Protein AF-A0A847YTG7-F1 (afdb_monomer)

Structure (mmCIF, N/CA/C/O backbone):
data_AF-A0A847YTG7-F1
#
_entry.id   AF-A0A847YTG7-F1
#
loop_
_atom_site.group_PDB
_atom_site.id
_atom_site.type_symbol
_atom_site.label_atom_id
_atom_site.label_alt_id
_atom_site.label_comp_id
_atom_site.label_asym_id
_atom_site.label_entity_id
_atom_site.label_seq_id
_atom_site.pdbx_PDB_ins_code
_atom_site.Cartn_x
_atom_site.Cartn_y
_atom_site.Cartn_z
_atom_site.occupancy
_atom_site.B_iso_or_equiv
_atom_site.auth_seq_id
_atom_site.auth_comp_id
_atom_site.auth_asym_id
_atom_site.auth_atom_id
_atom_site.pdbx_PDB_model_num
ATOM 1 N N . MET A 1 1 ? 1.447 -7.656 -48.062 1.00 48.50 1 MET A N 1
ATOM 2 C CA . MET A 1 1 ? 1.451 -7.679 -46.580 1.00 48.50 1 MET A CA 1
ATOM 3 C C . MET A 1 1 ? 1.378 -9.127 -46.135 1.00 48.50 1 MET A C 1
ATOM 5 O O . MET A 1 1 ? 0.548 -9.851 -46.671 1.00 48.50 1 MET A O 1
ATOM 9 N N . SER A 1 2 ? 2.277 -9.574 -45.255 1.00 41.91 2 SER A N 1
ATOM 10 C CA . SER A 1 2 ? 2.354 -10.992 -44.867 1.00 41.91 2 SER A CA 1
ATOM 11 C C . SER A 1 2 ? 1.286 -11.354 -43.828 1.00 41.91 2 SER A C 1
ATOM 13 O O . SER A 1 2 ? 0.880 -10.508 -43.029 1.00 41.91 2 SER A O 1
ATOM 15 N N . GLN A 1 3 ? 0.851 -12.619 -43.802 1.00 31.84 3 GLN A N 1
ATOM 16 C CA . GLN A 1 3 ? -0.089 -13.170 -42.808 1.00 31.84 3 GLN A CA 1
ATOM 17 C C . GLN A 1 3 ? 0.337 -12.837 -41.359 1.00 31.84 3 GLN A C 1
ATOM 19 O O . GLN A 1 3 ? -0.493 -12.593 -40.485 1.00 31.84 3 GLN A O 1
ATOM 24 N N . THR A 1 4 ? 1.650 -12.740 -41.126 1.00 31.75 4 THR A N 1
ATOM 25 C CA . THR A 1 4 ? 2.276 -12.367 -39.853 1.00 31.75 4 THR A CA 1
ATOM 26 C C . THR A 1 4 ? 1.966 -10.925 -39.436 1.00 31.75 4 THR A C 1
ATOM 28 O O . THR A 1 4 ? 1.746 -10.666 -38.258 1.00 31.75 4 THR A O 1
ATOM 31 N N . GLN A 1 5 ? 1.879 -9.983 -40.382 1.00 29.50 5 GLN A N 1
ATOM 32 C CA . GLN A 1 5 ? 1.510 -8.591 -40.094 1.00 29.50 5 GLN A CA 1
ATOM 33 C C . GLN A 1 5 ? 0.024 -8.463 -39.722 1.00 29.50 5 GLN A C 1
ATOM 35 O O . GLN A 1 5 ? -0.316 -7.678 -38.840 1.00 29.50 5 GLN A O 1
ATOM 40 N N . HIS A 1 6 ? -0.849 -9.283 -40.317 1.00 29.73 6 HIS A N 1
ATOM 41 C CA . HIS A 1 6 ? -2.275 -9.318 -39.968 1.00 29.73 6 HIS A CA 1
ATOM 42 C C . HIS A 1 6 ? -2.513 -9.881 -38.555 1.00 29.73 6 HIS A C 1
ATOM 44 O O . HIS A 1 6 ? -3.307 -9.326 -37.792 1.00 29.73 6 HIS A O 1
ATOM 50 N N . ASN A 1 7 ? -1.771 -10.924 -38.168 1.00 32.12 7 ASN A N 1
ATOM 51 C CA . ASN A 1 7 ? -1.893 -11.545 -36.845 1.00 32.12 7 ASN A CA 1
ATOM 52 C C . ASN A 1 7 ? -1.378 -10.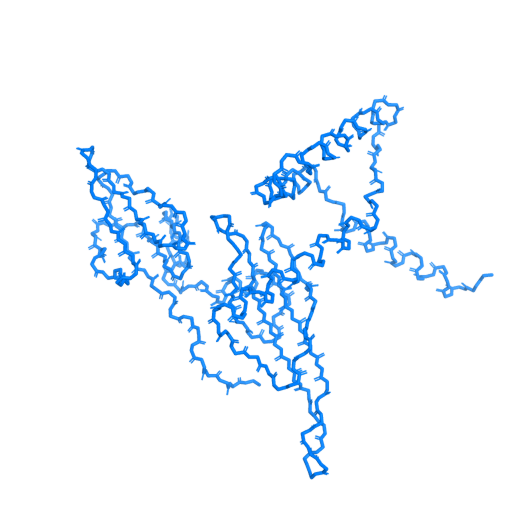635 -35.714 1.00 32.12 7 ASN A C 1
ATOM 54 O O . ASN A 1 7 ? -1.971 -10.597 -34.636 1.00 32.12 7 ASN A O 1
ATOM 58 N N . THR A 1 8 ? -0.333 -9.841 -35.968 1.00 31.17 8 THR A N 1
ATOM 59 C CA . THR A 1 8 ? 0.195 -8.867 -34.997 1.00 31.17 8 THR A CA 1
ATOM 60 C C . THR A 1 8 ? -0.775 -7.710 -34.765 1.00 31.17 8 THR A C 1
ATOM 62 O O . THR A 1 8 ? -1.008 -7.326 -33.621 1.00 31.17 8 THR A O 1
ATOM 65 N N . VAL A 1 9 ? -1.412 -7.192 -35.820 1.00 31.28 9 VAL A N 1
ATOM 66 C CA . VAL A 1 9 ? -2.405 -6.110 -35.702 1.00 31.28 9 VAL A CA 1
ATOM 67 C C . VAL A 1 9 ? -3.667 -6.591 -34.975 1.00 31.28 9 VAL A C 1
ATOM 69 O O . VAL A 1 9 ? -4.175 -5.885 -34.105 1.00 31.28 9 VAL A O 1
ATOM 72 N N . ALA A 1 10 ? -4.127 -7.819 -35.236 1.00 29.95 10 ALA A N 1
ATOM 73 C CA . ALA A 1 10 ? -5.261 -8.413 -34.522 1.00 29.95 10 ALA A CA 1
ATOM 74 C C . ALA A 1 10 ? -4.958 -8.677 -33.031 1.00 29.95 10 ALA A C 1
ATOM 76 O O . ALA A 1 10 ? -5.807 -8.421 -32.172 1.00 29.95 10 ALA A O 1
ATOM 77 N N . ALA A 1 11 ? -3.740 -9.122 -32.699 1.00 33.69 11 ALA A N 1
ATOM 78 C CA . ALA A 1 11 ? -3.306 -9.342 -31.317 1.00 33.69 11 ALA A CA 1
ATOM 79 C C . ALA A 1 11 ? -3.136 -8.027 -30.534 1.00 33.69 11 ALA A C 1
ATOM 81 O O . ALA A 1 11 ? -3.518 -7.953 -29.365 1.00 33.69 11 ALA A O 1
ATOM 82 N N . VAL A 1 12 ? -2.631 -6.969 -31.178 1.00 31.70 12 VAL A N 1
ATOM 83 C CA . VAL A 1 12 ? -2.515 -5.622 -30.592 1.00 31.70 12 VAL A CA 1
ATOM 84 C C . VAL A 1 12 ? -3.897 -4.986 -30.406 1.00 31.70 12 VAL A C 1
ATOM 86 O O . VAL A 1 12 ? -4.189 -4.490 -29.321 1.00 31.70 12 VAL A O 1
ATOM 89 N N . ALA A 1 13 ? -4.798 -5.097 -31.387 1.00 30.44 13 ALA A N 1
ATOM 90 C CA . ALA A 1 13 ? -6.178 -4.614 -31.274 1.00 30.44 13 ALA A CA 1
ATOM 91 C C . ALA A 1 13 ? -6.985 -5.355 -30.186 1.00 30.44 13 ALA A C 1
ATOM 93 O O . ALA A 1 13 ? -7.790 -4.742 -29.483 1.00 30.44 13 ALA A O 1
ATOM 94 N N . SER A 1 14 ? -6.741 -6.657 -29.993 1.00 30.12 14 SER A N 1
ATOM 95 C CA . SER A 1 14 ? -7.301 -7.454 -28.888 1.00 30.12 14 SER A CA 1
ATOM 96 C C . SER A 1 14 ? -6.768 -7.011 -27.516 1.00 30.12 14 SER A C 1
ATOM 98 O O . SER A 1 14 ? -7.526 -6.938 -26.546 1.00 30.12 14 SER A O 1
ATOM 100 N N . ARG A 1 15 ? -5.482 -6.639 -27.437 1.00 32.97 15 ARG A N 1
ATOM 101 C CA . ARG A 1 15 ? -4.847 -6.106 -26.219 1.00 32.97 15 ARG A CA 1
ATOM 102 C C . ARG A 1 15 ? -5.365 -4.711 -25.863 1.00 32.97 15 ARG A C 1
ATOM 104 O O . ARG A 1 15 ? -5.633 -4.458 -24.696 1.00 32.97 15 ARG A O 1
ATOM 111 N N . ILE A 1 16 ? -5.584 -3.854 -26.861 1.00 32.16 16 ILE A N 1
ATOM 112 C CA . ILE A 1 16 ? -6.111 -2.488 -26.701 1.00 32.16 16 ILE A CA 1
ATOM 113 C C . ILE A 1 16 ? -7.583 -2.498 -26.259 1.00 32.16 16 ILE A C 1
ATOM 115 O O . ILE A 1 16 ? -7.959 -1.721 -25.386 1.00 32.16 16 ILE A O 1
ATOM 119 N N . ARG A 1 17 ? -8.410 -3.438 -26.748 1.00 34.41 17 ARG A N 1
ATOM 120 C CA . ARG A 1 17 ? -9.794 -3.610 -26.251 1.00 34.41 17 ARG A CA 1
ATOM 121 C C . ARG A 1 17 ? -9.864 -4.001 -24.772 1.00 34.41 17 ARG A C 1
ATOM 123 O O . ARG A 1 17 ? -10.865 -3.715 -24.125 1.00 34.41 17 ARG A O 1
ATOM 130 N N . ARG A 1 18 ? -8.806 -4.611 -24.225 1.00 37.56 18 ARG A N 1
ATOM 131 C CA . ARG A 1 18 ? -8.705 -4.976 -22.803 1.00 37.56 18 ARG A CA 1
ATOM 132 C C . ARG A 1 18 ? -8.358 -3.782 -21.893 1.00 37.56 18 ARG A C 1
ATOM 134 O O . ARG A 1 18 ? -8.485 -3.903 -20.683 1.00 37.56 18 ARG A O 1
ATOM 141 N N . PHE A 1 19 ? -7.991 -2.637 -22.479 1.00 41.16 19 PHE A N 1
ATOM 142 C CA . PHE A 1 19 ? -7.724 -1.354 -21.812 1.00 41.16 19 PHE A CA 1
ATOM 143 C C . PHE A 1 19 ? -8.761 -0.280 -22.169 1.00 41.16 19 PHE A C 1
ATOM 145 O O . PHE A 1 19 ? -8.468 0.916 -22.110 1.00 41.16 19 PHE A O 1
ATOM 152 N N . ALA A 1 20 ? -9.985 -0.673 -22.537 1.00 38.91 20 ALA A N 1
ATOM 153 C CA . ALA A 1 20 ? -11.096 0.266 -22.558 1.00 38.91 20 ALA A CA 1
ATOM 154 C C . ALA A 1 20 ? -11.356 0.718 -21.114 1.00 38.91 20 ALA A C 1
ATOM 156 O O . ALA A 1 20 ? -12.148 0.108 -20.402 1.00 38.91 20 ALA A O 1
ATOM 157 N N . LEU A 1 21 ? -10.644 1.762 -20.676 1.00 47.12 21 LEU A N 1
ATOM 158 C CA . LEU A 1 21 ? -10.880 2.404 -19.393 1.00 47.12 21 LEU A CA 1
ATOM 159 C C . LEU A 1 21 ? -12.364 2.754 -19.359 1.00 47.12 21 LEU A C 1
ATOM 161 O O . LEU A 1 21 ? -12.867 3.557 -20.165 1.00 47.12 21 LEU A O 1
ATOM 165 N N . THR A 1 22 ? -13.080 2.115 -18.443 1.00 54.72 22 THR A N 1
ATOM 166 C CA . THR A 1 22 ? -14.482 2.428 -18.220 1.00 54.72 22 THR A CA 1
ATOM 167 C C . THR A 1 22 ? -14.586 3.917 -17.876 1.00 54.72 22 THR A C 1
ATOM 169 O O . THR A 1 22 ? -13.606 4.565 -17.492 1.00 54.72 22 THR A O 1
ATOM 172 N N . ALA A 1 23 ? -15.768 4.517 -18.019 1.00 46.94 23 ALA A N 1
ATOM 173 C CA . ALA A 1 23 ? -15.959 5.906 -17.588 1.00 46.94 23 ALA A CA 1
ATOM 174 C C . ALA A 1 23 ? -15.548 6.110 -16.111 1.00 46.94 23 ALA A C 1
ATOM 176 O O . ALA A 1 23 ? -15.113 7.192 -15.722 1.00 46.94 23 ALA A O 1
ATOM 177 N N . ARG A 1 24 ? -15.625 5.045 -15.301 1.00 46.56 24 ARG A N 1
ATOM 178 C CA . ARG A 1 24 ? -15.145 5.007 -13.920 1.00 46.56 24 ARG A CA 1
ATOM 179 C C . ARG A 1 24 ? -13.619 5.084 -13.840 1.00 46.56 24 ARG A C 1
ATOM 181 O O . ARG A 1 24 ? -13.120 5.966 -13.150 1.00 46.56 24 ARG A O 1
ATOM 188 N N . ASP A 1 25 ? -12.901 4.255 -14.595 1.00 50.16 25 ASP A N 1
ATOM 189 C CA . ASP A 1 25 ? -11.430 4.239 -14.586 1.00 50.16 25 ASP A CA 1
ATOM 190 C C . ASP A 1 25 ? -10.846 5.565 -15.091 1.00 50.16 25 ASP A C 1
ATOM 192 O O . ASP A 1 25 ? -9.867 6.068 -14.544 1.00 50.16 25 ASP A O 1
ATOM 196 N N . ARG A 1 26 ? -11.494 6.190 -16.084 1.00 52.56 26 ARG A N 1
ATOM 197 C CA . ARG A 1 26 ? -11.123 7.530 -16.569 1.00 52.56 26 ARG A CA 1
ATOM 198 C C . ARG A 1 26 ? -11.289 8.603 -15.497 1.00 52.56 26 ARG A C 1
ATOM 200 O O . ARG A 1 26 ? -10.374 9.394 -15.298 1.00 52.56 26 ARG A O 1
ATOM 207 N N . ARG A 1 27 ? -12.404 8.596 -14.758 1.00 51.28 27 ARG A N 1
ATOM 208 C CA . ARG A 1 27 ? -12.648 9.532 -13.642 1.00 51.28 27 ARG A CA 1
ATOM 209 C C . ARG A 1 27 ? -11.710 9.309 -12.459 1.00 51.28 27 ARG A C 1
ATOM 211 O O . ARG A 1 27 ? -11.453 10.247 -11.709 1.00 51.28 27 ARG A O 1
ATOM 218 N N . GLU A 1 28 ? -11.242 8.084 -12.258 1.00 52.78 28 GLU A N 1
ATOM 219 C CA . GLU A 1 28 ? -10.310 7.744 -11.183 1.00 52.78 28 GLU A CA 1
ATOM 220 C C . GLU A 1 28 ? -8.890 8.191 -11.535 1.00 52.78 28 GLU A C 1
ATOM 222 O O . GLU A 1 28 ? -8.287 8.932 -10.767 1.00 52.78 28 GLU A O 1
ATOM 227 N N . VAL A 1 29 ? -8.427 7.896 -12.757 1.00 51.06 29 VAL A N 1
ATOM 228 C CA . VAL A 1 29 ? -7.184 8.454 -13.320 1.00 51.06 29 VAL A CA 1
ATOM 229 C C . VAL A 1 29 ? -7.217 9.983 -13.305 1.00 51.06 29 VAL A C 1
ATOM 231 O O . VAL A 1 29 ? -6.236 10.610 -12.913 1.00 51.06 29 VAL A O 1
ATOM 234 N N . ALA A 1 30 ? -8.350 10.587 -13.671 1.00 49.88 30 ALA A N 1
ATOM 235 C CA . ALA A 1 30 ? -8.542 12.030 -13.624 1.00 49.88 30 ALA A CA 1
ATOM 236 C C . ALA A 1 30 ? -8.428 12.580 -12.200 1.00 49.88 30 ALA A C 1
ATOM 238 O O . ALA A 1 30 ? -7.698 13.539 -11.981 1.00 49.88 30 ALA A O 1
ATOM 239 N N . ARG A 1 31 ? -9.085 11.957 -11.215 1.00 52.28 31 ARG A N 1
ATOM 240 C CA . ARG A 1 31 ? -8.980 12.364 -9.806 1.00 52.28 31 ARG A CA 1
ATOM 241 C C . ARG A 1 31 ? -7.555 12.257 -9.278 1.00 52.28 31 ARG A C 1
ATOM 243 O O . ARG A 1 31 ? -7.095 13.190 -8.627 1.00 52.28 31 ARG A O 1
ATOM 250 N N . THR A 1 32 ? -6.848 11.177 -9.607 1.00 50.62 32 THR A N 1
ATOM 251 C CA . THR A 1 32 ? -5.432 11.012 -9.263 1.00 50.62 32 THR A CA 1
ATOM 252 C C . THR A 1 32 ? -4.589 12.122 -9.903 1.00 50.62 32 THR A C 1
ATOM 254 O O . THR A 1 32 ? -3.823 12.782 -9.215 1.00 50.62 32 THR A O 1
ATOM 257 N N . LEU A 1 33 ? -4.779 12.426 -11.190 1.00 47.19 33 LEU A N 1
ATOM 258 C CA . LEU A 1 33 ? -4.025 13.483 -11.878 1.00 47.19 33 LEU A CA 1
ATOM 259 C C . LEU A 1 33 ? -4.339 14.899 -11.357 1.00 47.19 33 LEU A C 1
ATOM 261 O O . LEU A 1 33 ? -3.426 15.713 -11.223 1.00 47.19 33 LEU A O 1
ATOM 265 N N . VAL A 1 34 ? -5.601 15.190 -11.027 1.00 48.09 34 VAL A N 1
ATOM 266 C CA . VAL A 1 34 ? -6.056 16.483 -10.477 1.00 48.09 34 VAL A CA 1
ATOM 267 C C . VAL A 1 34 ? -5.503 16.722 -9.074 1.00 48.09 34 VAL A C 1
ATOM 269 O O . VAL A 1 34 ? -5.080 17.835 -8.771 1.00 48.09 34 VAL A O 1
ATOM 272 N N . ALA A 1 35 ? -5.447 15.680 -8.241 1.00 50.38 35 ALA A N 1
ATOM 273 C CA . ALA A 1 35 ? -4.836 15.762 -6.918 1.00 50.38 35 ALA A CA 1
ATOM 274 C C . ALA A 1 35 ? -3.319 16.036 -6.976 1.00 50.38 35 ALA A C 1
ATOM 276 O O . ALA A 1 35 ? -2.766 16.572 -6.019 1.00 50.38 35 ALA A O 1
ATOM 277 N N . HIS A 1 36 ? -2.647 15.701 -8.088 1.00 45.38 36 HIS A N 1
ATOM 278 C CA . HIS A 1 36 ? -1.182 15.691 -8.169 1.00 45.38 36 HIS A CA 1
ATOM 279 C C . HIS A 1 36 ? -0.535 16.775 -9.043 1.00 45.38 36 HIS A C 1
ATOM 281 O O . HIS A 1 36 ? 0.647 17.051 -8.849 1.00 45.38 36 HIS A O 1
ATOM 287 N N . HIS A 1 37 ? -1.251 17.399 -9.985 1.00 40.88 37 HIS A N 1
ATOM 288 C CA . HIS A 1 37 ? -0.632 18.327 -10.949 1.00 40.88 37 HIS A CA 1
ATOM 289 C C . HIS A 1 37 ? -1.116 19.780 -10.889 1.00 40.88 37 HIS A C 1
ATOM 291 O O . HIS A 1 37 ? -0.643 20.606 -11.670 1.00 40.88 37 HIS A O 1
ATOM 297 N N . GLY A 1 38 ? -2.038 20.119 -9.982 1.00 48.28 38 GLY A N 1
ATOM 298 C CA . GLY A 1 38 ? -2.711 21.419 -10.031 1.00 48.28 38 GLY A CA 1
ATOM 299 C C . GLY A 1 38 ? -3.545 21.583 -11.315 1.00 48.28 38 GLY A C 1
ATOM 300 O O . GLY A 1 38 ? -3.516 20.746 -12.217 1.00 48.28 38 GLY A O 1
ATOM 301 N N . GLY A 1 39 ? -4.344 22.652 -11.390 1.00 45.47 39 GLY A N 1
ATOM 302 C CA . GLY A 1 39 ? -5.468 22.815 -12.334 1.00 45.47 39 GLY A CA 1
ATOM 303 C C . GLY A 1 39 ? -5.197 22.629 -13.842 1.00 45.47 39 GLY A C 1
ATOM 304 O O . GLY A 1 39 ? -6.142 22.519 -14.622 1.00 45.47 39 GLY A O 1
ATOM 305 N N . THR A 1 40 ? -3.939 22.558 -14.276 1.00 48.66 40 THR A N 1
ATOM 306 C CA . THR A 1 40 ? -3.512 22.460 -15.682 1.00 48.66 40 THR A CA 1
ATOM 307 C C . THR A 1 40 ? -3.860 21.127 -16.353 1.00 48.66 40 THR A C 1
ATOM 309 O O . THR A 1 40 ? -4.121 21.106 -17.556 1.00 48.66 40 THR A O 1
ATOM 312 N N . LEU A 1 41 ? -3.905 20.012 -15.614 1.00 46.88 41 LEU A N 1
ATOM 313 C CA . LEU A 1 41 ? -4.355 18.715 -16.155 1.00 46.88 41 LEU A CA 1
ATOM 314 C C . LEU A 1 41 ? -5.874 18.522 -16.050 1.00 46.88 41 LEU A C 1
ATOM 316 O O . LEU A 1 41 ? -6.457 17.820 -16.877 1.00 46.88 41 LEU A O 1
ATOM 320 N N . THR A 1 42 ? -6.521 19.212 -15.108 1.00 50.75 42 THR A N 1
ATOM 321 C CA . THR A 1 42 ? -7.982 19.264 -14.958 1.00 50.75 42 THR A CA 1
ATOM 322 C C . THR A 1 42 ? -8.648 19.854 -16.198 1.00 50.75 42 THR A C 1
ATOM 324 O O . THR A 1 42 ? -9.643 19.309 -16.665 1.00 50.75 42 THR A O 1
ATOM 327 N N . GLY A 1 43 ? -8.058 20.912 -16.774 1.00 54.28 43 GLY A N 1
ATOM 328 C CA . GLY A 1 43 ? -8.532 21.514 -18.024 1.00 54.28 43 GLY A CA 1
ATOM 329 C C . GLY A 1 43 ? -8.508 20.528 -19.191 1.00 54.28 43 GLY A C 1
ATOM 330 O O . GLY A 1 43 ? -9.525 20.324 -19.841 1.00 54.28 43 GLY A O 1
ATOM 331 N N . ARG A 1 44 ? -7.392 19.813 -19.384 1.00 54.03 44 ARG A N 1
ATOM 332 C CA . ARG A 1 44 ? -7.254 18.823 -20.468 1.00 54.03 44 ARG A CA 1
ATOM 333 C C . ARG A 1 44 ? -8.165 17.607 -20.320 1.00 54.03 44 ARG A C 1
ATOM 335 O O . ARG A 1 44 ? -8.604 17.062 -21.324 1.00 54.03 44 ARG A O 1
ATOM 342 N N . LEU A 1 45 ? -8.437 17.164 -19.094 1.00 54.66 45 LEU A N 1
ATOM 343 C CA . LEU A 1 45 ? -9.382 16.073 -18.838 1.00 54.66 45 LEU A CA 1
ATOM 344 C C . LEU A 1 45 ? -10.831 16.516 -19.043 1.00 54.66 45 LEU A C 1
ATOM 346 O O . LEU A 1 45 ? -11.592 15.779 -19.657 1.00 54.66 45 LEU A O 1
ATOM 350 N N . ALA A 1 46 ? -11.189 17.728 -18.609 1.00 62.00 46 ALA A N 1
ATOM 351 C CA . ALA A 1 46 ? -12.500 18.311 -18.883 1.00 62.00 46 ALA A CA 1
ATOM 352 C C . ALA A 1 46 ? -12.714 18.554 -20.386 1.00 62.00 46 ALA A C 1
ATOM 354 O O . ALA A 1 46 ? -13.801 18.303 -20.897 1.00 62.00 46 ALA A O 1
ATOM 355 N N . GLU A 1 47 ? -11.677 18.983 -21.109 1.00 62.22 47 GLU A N 1
ATOM 356 C CA . GLU A 1 47 ? -11.681 19.088 -22.572 1.00 62.22 47 GLU A CA 1
ATOM 357 C C . GLU A 1 47 ? -11.855 17.718 -23.236 1.00 62.22 47 GLU A C 1
ATOM 359 O O . GLU A 1 47 ? -12.637 17.595 -24.177 1.00 62.22 47 GLU A O 1
ATOM 364 N N . LEU A 1 48 ? -11.172 16.683 -22.733 1.00 61.56 48 LEU A N 1
ATOM 365 C CA . LEU A 1 48 ? -11.296 15.322 -23.251 1.00 61.56 48 LEU A CA 1
ATOM 366 C C . LEU A 1 48 ? -12.700 14.753 -22.996 1.00 61.56 48 LEU A C 1
ATOM 368 O O . LEU A 1 48 ? -13.293 14.192 -23.910 1.00 61.56 48 LEU A O 1
ATOM 372 N N . ASP A 1 49 ? -13.251 14.925 -21.793 1.00 62.66 49 ASP A N 1
ATOM 373 C CA . ASP A 1 49 ? -14.610 14.488 -21.449 1.00 62.66 49 ASP A CA 1
ATOM 374 C C . ASP A 1 49 ? -15.663 15.257 -22.267 1.00 62.66 49 ASP A C 1
ATOM 376 O O . ASP A 1 49 ? -16.561 14.645 -22.844 1.00 62.66 49 ASP A O 1
ATOM 380 N N . ALA A 1 50 ? -15.510 16.578 -22.419 1.00 70.38 50 ALA A N 1
ATOM 381 C CA . ALA A 1 50 ? -16.394 17.394 -23.251 1.00 70.38 50 ALA A CA 1
ATOM 382 C C . ALA A 1 50 ? -16.329 17.000 -24.735 1.00 70.38 50 ALA A C 1
ATOM 384 O O . ALA A 1 50 ? -17.357 17.005 -25.418 1.00 70.38 50 ALA A O 1
ATOM 385 N N . GLU A 1 51 ? -15.148 16.637 -25.239 1.00 68.50 51 GLU A N 1
ATOM 386 C CA . GLU A 1 51 ? -14.978 16.135 -26.602 1.00 68.50 51 GLU A CA 1
ATOM 387 C C . GLU A 1 51 ? -15.611 14.749 -26.768 1.00 68.50 51 GLU A C 1
ATOM 389 O O . GLU A 1 51 ? -16.313 14.507 -27.747 1.00 68.50 51 GLU A O 1
ATOM 394 N N . VAL A 1 52 ? -15.460 13.853 -25.793 1.00 62.78 52 VAL A N 1
ATOM 395 C CA . VAL A 1 52 ? -16.114 12.535 -25.804 1.00 62.78 52 VAL A CA 1
ATOM 396 C C . VAL A 1 52 ? -17.633 12.664 -25.776 1.00 62.78 52 VAL A C 1
ATOM 398 O O . VAL A 1 52 ? -18.312 11.967 -26.531 1.00 62.78 52 VAL A O 1
ATOM 401 N N . ASP A 1 53 ? -18.175 13.565 -24.962 1.00 70.06 53 ASP A N 1
ATOM 402 C CA . ASP A 1 53 ? -19.614 13.833 -24.883 1.00 70.06 53 ASP A CA 1
ATOM 403 C C . ASP A 1 53 ? -20.149 14.512 -26.151 1.00 70.06 53 ASP A C 1
ATOM 405 O O . ASP A 1 53 ? -21.285 14.269 -26.571 1.00 70.06 53 ASP A O 1
ATOM 409 N N . ARG A 1 54 ? -19.346 15.370 -26.790 1.00 73.31 54 ARG A N 1
ATOM 410 C CA . ARG A 1 54 ? -19.669 15.974 -28.090 1.00 73.31 54 ARG A CA 1
ATOM 411 C C . ARG A 1 54 ? -19.717 14.905 -29.180 1.00 73.31 54 ARG A C 1
ATOM 413 O O . ARG A 1 54 ? -20.699 14.831 -29.915 1.00 73.31 54 ARG A O 1
ATOM 420 N N . GLN A 1 55 ? -18.703 14.050 -29.250 1.00 69.81 55 GLN A N 1
ATOM 421 C CA . GLN A 1 55 ? -18.611 13.000 -30.262 1.00 69.81 55 GLN A CA 1
ATOM 422 C C . GLN A 1 55 ? -19.647 11.891 -30.045 1.00 69.81 55 GL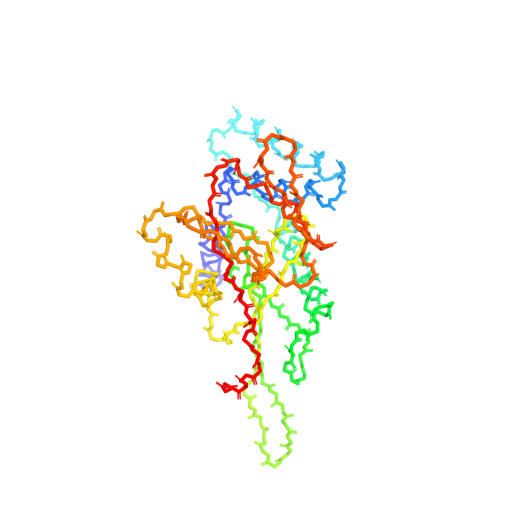N A C 1
ATOM 424 O O . GLN A 1 55 ? -20.212 11.406 -31.019 1.00 69.81 55 GLN A O 1
ATOM 429 N N . ASN A 1 56 ? -19.990 11.542 -28.799 1.00 66.19 56 ASN A N 1
ATOM 430 C CA . ASN A 1 56 ? -21.058 10.574 -28.513 1.00 66.19 56 ASN A CA 1
ATOM 431 C C . ASN A 1 56 ? -22.454 11.068 -28.907 1.00 66.19 56 ASN A C 1
ATOM 433 O O . ASN A 1 56 ? -23.298 10.255 -29.279 1.00 66.19 56 ASN A O 1
ATOM 437 N N . ARG A 1 57 ? -22.700 12.385 -28.870 1.00 76.00 57 ARG A N 1
ATOM 438 C CA . ARG A 1 57 ? -23.945 12.971 -29.396 1.00 76.00 57 ARG A CA 1
ATOM 439 C C . ARG A 1 57 ? -24.065 12.836 -30.913 1.00 76.00 57 ARG A C 1
ATOM 441 O O . ARG A 1 57 ? -25.174 12.710 -31.416 1.00 76.00 57 ARG A O 1
ATOM 448 N N . ILE A 1 58 ? -22.940 12.855 -31.626 1.00 77.50 58 ILE A N 1
ATOM 449 C CA . ILE A 1 58 ? -22.891 12.720 -33.089 1.00 77.50 58 ILE A CA 1
ATOM 450 C C . ILE A 1 58 ? -22.887 11.240 -33.495 1.00 77.50 58 ILE A C 1
ATOM 452 O O . ILE A 1 58 ? -23.546 10.843 -34.454 1.00 77.50 58 ILE A O 1
ATOM 456 N N . ARG A 1 59 ? -22.151 10.411 -32.753 1.00 69.56 59 ARG A N 1
ATOM 457 C CA . ARG A 1 59 ? -21.971 8.985 -33.003 1.00 69.56 59 ARG A CA 1
ATOM 458 C C . ARG A 1 59 ? -22.127 8.216 -31.687 1.00 69.56 59 ARG A C 1
ATOM 460 O O . ARG A 1 59 ? -21.142 8.050 -30.965 1.00 69.56 59 ARG A O 1
ATOM 467 N N . PRO A 1 60 ? -23.339 7.725 -31.375 1.00 70.81 60 PRO A N 1
ATOM 468 C CA . PRO A 1 60 ? -23.578 6.927 -30.179 1.00 70.81 60 PRO A CA 1
ATOM 469 C C . PRO A 1 60 ? -22.628 5.724 -30.125 1.00 70.81 60 PRO A C 1
ATOM 471 O O . PRO A 1 60 ? -22.556 4.940 -31.071 1.00 70.81 60 PRO A O 1
ATOM 474 N N . GLY A 1 61 ? -21.873 5.600 -29.031 1.00 59.06 61 GLY A N 1
ATOM 475 C CA . GLY A 1 61 ? -20.852 4.559 -28.869 1.00 59.06 61 GLY A CA 1
ATOM 476 C C . GLY A 1 61 ? -19.448 4.959 -29.339 1.00 59.06 61 GLY A C 1
ATOM 477 O O . GLY A 1 61 ? -18.599 4.087 -29.520 1.00 59.06 61 GLY A O 1
ATOM 478 N N . TYR A 1 62 ? -19.177 6.253 -29.530 1.00 55.03 62 TYR A N 1
ATOM 479 C CA . TYR A 1 62 ? -17.829 6.758 -29.768 1.00 55.03 62 TYR A CA 1
ATOM 480 C C . TYR A 1 62 ? -16.936 6.523 -28.542 1.00 55.03 62 TYR A C 1
ATOM 482 O O . TYR A 1 62 ? -17.061 7.161 -27.492 1.00 55.03 62 TYR A O 1
ATOM 490 N N . THR A 1 63 ? -15.987 5.605 -28.695 1.00 57.34 63 THR A N 1
ATOM 491 C CA . THR A 1 63 ? -14.830 5.489 -27.814 1.00 57.34 63 THR A CA 1
ATOM 492 C C . THR A 1 63 ? -13.696 6.307 -28.418 1.00 57.34 63 THR A C 1
ATOM 494 O O . THR A 1 63 ? -13.233 5.938 -29.501 1.00 57.34 63 THR A O 1
ATOM 497 N N . PRO A 1 64 ? -13.231 7.388 -27.765 1.00 57.88 64 PRO A N 1
ATOM 498 C CA . PRO A 1 64 ? -12.018 8.045 -28.219 1.00 57.88 64 PRO A CA 1
ATOM 499 C C . PRO A 1 64 ? -10.889 7.016 -28.190 1.00 57.88 64 PRO A C 1
ATOM 501 O O . PRO A 1 64 ? -10.751 6.255 -27.226 1.00 57.88 64 PRO A O 1
ATOM 504 N N . GLU A 1 65 ? -10.056 7.006 -29.221 1.00 55.84 65 GLU A N 1
ATOM 505 C CA . GLU A 1 65 ? -8.727 6.441 -29.062 1.00 55.84 65 GLU A CA 1
ATOM 506 C C . GLU A 1 65 ? -8.025 7.328 -28.035 1.00 55.84 65 GLU A C 1
ATOM 508 O O . GLU A 1 65 ? -7.687 8.477 -28.319 1.00 55.84 65 GLU A O 1
ATOM 513 N N . VAL A 1 66 ? -7.885 6.844 -26.795 1.00 57.12 66 VAL A N 1
ATOM 514 C CA . VAL A 1 66 ? -7.004 7.507 -25.833 1.00 57.12 66 VAL A CA 1
ATOM 515 C C . VAL A 1 66 ? -5.647 7.560 -26.528 1.00 57.12 66 VAL A C 1
ATOM 517 O O . VAL A 1 66 ? -5.145 6.494 -26.899 1.00 57.12 66 VAL A O 1
ATOM 520 N N . PRO A 1 67 ? -5.069 8.751 -26.774 1.00 57.72 67 PRO A N 1
ATOM 521 C CA . PRO A 1 67 ? -3.821 8.833 -27.508 1.00 57.72 67 PRO A CA 1
ATOM 522 C C . PRO A 1 67 ? -2.813 7.939 -26.797 1.00 57.72 67 PRO A C 1
ATOM 524 O O . PRO A 1 67 ? -2.632 8.088 -25.591 1.00 57.72 67 PRO A O 1
ATOM 527 N N . VAL A 1 68 ? -2.177 7.010 -27.510 1.00 55.97 68 VAL A N 1
ATOM 528 C CA . VAL A 1 68 ? -1.195 6.064 -26.938 1.00 55.97 68 VAL A CA 1
ATOM 529 C C . VAL A 1 68 ? -0.175 6.806 -26.056 1.00 55.97 68 VAL A C 1
ATOM 531 O O . VAL A 1 68 ? 0.085 6.414 -24.924 1.00 55.97 68 VAL A O 1
ATOM 534 N N . ARG A 1 69 ? 0.214 8.012 -26.494 1.00 60.53 69 ARG A N 1
ATOM 535 C CA . ARG A 1 69 ? 1.077 8.961 -25.771 1.00 60.53 69 ARG A CA 1
ATOM 536 C C . ARG A 1 69 ? 0.599 9.353 -24.362 1.00 60.53 69 ARG A C 1
ATOM 538 O O . ARG A 1 69 ? 1.415 9.757 -23.544 1.00 60.53 69 ARG A O 1
ATOM 545 N N . PHE A 1 70 ? -0.701 9.321 -24.074 1.00 61.03 70 PHE A N 1
ATOM 546 C CA . PHE A 1 70 ? -1.249 9.606 -22.743 1.00 61.03 70 PHE A CA 1
ATOM 547 C C . PHE A 1 70 ? -1.084 8.409 -21.800 1.00 61.03 70 PHE A C 1
ATOM 549 O O . PHE A 1 70 ? -0.712 8.594 -20.644 1.00 61.03 70 PHE A O 1
ATOM 556 N N . ILE A 1 71 ? -1.315 7.189 -22.294 1.00 67.69 71 ILE A N 1
ATOM 557 C CA . ILE A 1 71 ? -1.112 5.954 -21.520 1.00 67.69 71 ILE A CA 1
ATOM 558 C C . ILE A 1 71 ? 0.374 5.781 -21.191 1.00 67.69 71 ILE A C 1
ATOM 560 O O . ILE A 1 71 ? 0.708 5.454 -20.049 1.00 67.69 71 ILE A O 1
ATOM 564 N N . ASP A 1 72 ? 1.248 6.079 -22.154 1.00 75.12 72 ASP A N 1
ATOM 565 C CA . ASP A 1 72 ? 2.700 6.032 -21.969 1.00 75.12 72 ASP A CA 1
ATOM 566 C C . ASP A 1 72 ? 3.142 7.008 -20.872 1.00 75.12 72 ASP A C 1
ATOM 568 O O . ASP A 1 72 ? 3.756 6.586 -19.898 1.00 75.12 72 ASP A O 1
ATOM 572 N N . ARG A 1 73 ? 2.698 8.272 -20.925 1.00 77.31 73 ARG A N 1
ATOM 573 C CA . ARG A 1 73 ? 3.024 9.278 -19.895 1.00 77.31 73 ARG A CA 1
ATOM 574 C C . ARG A 1 73 ? 2.535 8.914 -18.501 1.00 77.31 73 ARG A C 1
ATOM 576 O O . ARG A 1 73 ? 3.238 9.151 -17.521 1.00 77.31 73 ARG A O 1
ATOM 583 N N . VAL A 1 74 ? 1.319 8.375 -18.384 1.00 80.75 74 VAL A N 1
ATOM 584 C CA . VAL A 1 74 ? 0.806 7.917 -17.085 1.00 80.75 74 VAL A CA 1
ATOM 585 C C . VAL A 1 74 ? 1.679 6.777 -16.567 1.00 80.75 74 VAL A C 1
ATOM 587 O O . VAL A 1 74 ? 2.044 6.781 -15.398 1.00 80.75 74 VAL A O 1
ATOM 590 N N . THR A 1 75 ? 2.049 5.829 -17.427 1.00 86.81 75 THR A N 1
ATOM 591 C CA . THR A 1 75 ? 2.910 4.700 -17.054 1.00 86.81 75 THR A CA 1
ATOM 592 C C . THR A 1 75 ? 4.303 5.166 -16.630 1.00 86.81 75 THR A C 1
ATOM 594 O O . THR A 1 75 ? 4.771 4.750 -15.574 1.00 86.81 75 THR A O 1
ATOM 597 N N . GLU A 1 76 ? 4.926 6.068 -17.389 1.00 87.44 76 GLU A N 1
ATOM 598 C CA . GLU A 1 76 ? 6.207 6.708 -17.056 1.00 87.44 76 GLU A CA 1
ATOM 599 C C . GLU A 1 76 ? 6.137 7.413 -15.698 1.00 87.44 76 GLU A C 1
ATOM 601 O O . GLU A 1 76 ? 6.948 7.138 -14.820 1.00 87.44 76 GLU A O 1
ATOM 606 N N . THR A 1 77 ? 5.094 8.218 -15.470 1.00 89.25 77 THR A N 1
ATOM 607 C CA . THR A 1 77 ? 4.891 8.915 -14.189 1.00 89.25 77 THR A CA 1
ATOM 608 C C . THR A 1 77 ? 4.772 7.925 -13.026 1.00 89.25 77 THR A C 1
ATOM 610 O O . THR A 1 77 ? 5.349 8.142 -11.962 1.00 89.25 77 THR A O 1
ATOM 613 N N . LEU A 1 78 ? 4.034 6.822 -13.198 1.00 91.88 78 LEU A N 1
ATOM 614 C CA . LEU A 1 78 ? 3.914 5.795 -12.158 1.00 91.88 78 LEU A CA 1
ATOM 615 C C . LEU A 1 78 ? 5.259 5.117 -11.878 1.00 91.88 78 LEU A C 1
ATOM 617 O O . LEU A 1 78 ? 5.576 4.876 -10.713 1.00 91.88 78 LEU A O 1
ATOM 621 N N . ILE A 1 79 ? 6.052 4.833 -12.914 1.00 94.69 79 ILE A N 1
ATOM 622 C CA . ILE A 1 79 ? 7.395 4.254 -12.777 1.00 94.69 79 ILE A CA 1
ATOM 623 C C . ILE A 1 79 ? 8.304 5.207 -11.998 1.00 94.69 79 ILE A C 1
ATOM 625 O O . ILE A 1 79 ? 8.847 4.805 -10.970 1.00 94.69 79 ILE A O 1
ATOM 629 N N . GLU A 1 80 ? 8.411 6.466 -12.424 1.00 93.75 80 GLU A N 1
ATOM 630 C CA . GLU A 1 80 ? 9.245 7.485 -11.771 1.00 93.75 80 GLU A CA 1
ATOM 631 C C . GLU A 1 80 ? 8.882 7.654 -10.294 1.00 93.75 80 GLU A C 1
ATOM 633 O O . GLU A 1 80 ? 9.750 7.639 -9.420 1.00 93.75 80 GLU A O 1
ATOM 638 N N . ARG A 1 81 ? 7.584 7.751 -9.988 1.00 90.75 81 ARG A N 1
ATOM 639 C CA . ARG A 1 81 ? 7.111 7.898 -8.607 1.00 90.75 81 ARG A CA 1
ATOM 640 C C . ARG A 1 81 ? 7.337 6.652 -7.766 1.00 90.75 81 ARG A C 1
ATOM 642 O O . ARG A 1 81 ? 7.612 6.769 -6.576 1.00 90.75 81 ARG A O 1
ATOM 649 N N . THR A 1 82 ? 7.225 5.471 -8.367 1.00 94.81 82 THR A N 1
ATOM 650 C CA . THR A 1 82 ? 7.535 4.220 -7.670 1.00 94.81 82 THR A CA 1
ATOM 651 C C . THR A 1 82 ? 9.016 4.155 -7.340 1.00 94.81 82 THR A C 1
ATOM 653 O O . THR A 1 82 ? 9.365 3.839 -6.208 1.00 94.81 82 THR A O 1
ATOM 656 N N . GLU A 1 83 ? 9.888 4.516 -8.280 1.00 94.38 83 GLU A N 1
ATOM 657 C CA . GLU A 1 83 ? 11.334 4.554 -8.051 1.00 94.38 83 GLU A CA 1
ATOM 658 C C . GLU A 1 83 ? 11.738 5.594 -7.001 1.00 94.38 83 GLU A C 1
ATOM 660 O O . GLU A 1 83 ? 12.596 5.330 -6.149 1.00 94.38 83 GLU A O 1
ATOM 665 N N . GLN A 1 84 ? 11.073 6.750 -6.998 1.00 92.44 84 GLN A N 1
ATOM 666 C CA . GLN A 1 84 ? 11.214 7.744 -5.939 1.00 92.44 84 GLN A CA 1
ATOM 667 C C . GLN A 1 84 ? 10.814 7.149 -4.578 1.00 92.44 84 GLN A C 1
ATOM 669 O O . GLN A 1 84 ? 11.618 7.175 -3.649 1.00 92.44 84 GLN A O 1
ATOM 674 N N . ALA A 1 85 ? 9.632 6.532 -4.476 1.00 90.38 85 ALA A N 1
ATOM 675 C CA . ALA A 1 85 ? 9.146 5.927 -3.235 1.00 90.38 85 ALA A CA 1
ATOM 676 C C . ALA A 1 85 ? 10.030 4.762 -2.746 1.00 90.38 85 ALA A C 1
ATOM 678 O O . ALA A 1 85 ? 10.244 4.623 -1.542 1.00 90.38 85 ALA A O 1
ATOM 679 N N . ILE A 1 86 ? 10.569 3.939 -3.654 1.00 92.00 86 ILE A N 1
ATOM 680 C CA . ILE A 1 86 ? 11.544 2.877 -3.343 1.00 92.00 86 ILE A CA 1
ATOM 681 C C . ILE A 1 86 ? 12.808 3.488 -2.726 1.00 92.00 86 ILE A C 1
ATOM 683 O O . ILE A 1 86 ? 13.277 3.000 -1.698 1.00 92.00 86 ILE A O 1
ATOM 687 N N . THR A 1 87 ? 13.327 4.568 -3.322 1.00 90.94 87 THR A N 1
ATOM 688 C CA . THR A 1 87 ? 14.535 5.267 -2.850 1.00 90.94 87 THR A CA 1
ATOM 689 C C . THR A 1 87 ? 14.319 5.918 -1.486 1.00 90.94 87 THR A C 1
ATOM 691 O O . THR A 1 87 ? 15.093 5.674 -0.566 1.00 90.94 87 THR A O 1
ATOM 694 N N . GLU A 1 88 ? 13.258 6.713 -1.334 1.00 86.69 88 GLU A N 1
ATOM 695 C CA . GLU A 1 88 ? 12.951 7.449 -0.097 1.00 86.69 88 GLU A CA 1
ATOM 696 C C . GLU A 1 88 ? 12.720 6.514 1.095 1.00 86.69 88 GLU A C 1
ATOM 698 O O . GLU A 1 88 ? 13.041 6.857 2.231 1.00 86.69 88 GLU A O 1
ATOM 703 N N . ARG A 1 89 ? 12.192 5.314 0.835 1.00 84.50 89 ARG A N 1
ATOM 704 C CA . ARG A 1 89 ? 11.949 4.283 1.853 1.00 84.50 89 ARG A CA 1
ATOM 705 C C . ARG A 1 89 ? 13.131 3.338 2.066 1.00 84.50 89 ARG A C 1
ATOM 707 O O . ARG A 1 89 ? 13.040 2.469 2.929 1.00 84.50 89 ARG A O 1
ATOM 714 N N . GLY A 1 90 ? 14.204 3.465 1.282 1.00 88.44 90 GLY A N 1
ATOM 715 C CA . GLY A 1 90 ? 15.365 2.577 1.354 1.00 88.44 90 GLY A CA 1
ATOM 716 C C . GLY A 1 90 ? 15.019 1.106 1.105 1.00 88.44 90 GLY A C 1
ATOM 717 O O . GLY A 1 90 ? 15.573 0.228 1.765 1.00 88.44 90 GLY A O 1
ATOM 718 N N . LEU A 1 91 ? 14.069 0.819 0.206 1.00 89.44 91 LEU A N 1
ATOM 719 C CA . LEU A 1 91 ? 13.695 -0.563 -0.097 1.00 89.44 91 LEU A CA 1
ATOM 720 C C . LEU A 1 91 ? 14.830 -1.264 -0.851 1.00 89.44 91 LEU A C 1
ATOM 722 O O . LEU A 1 91 ? 15.417 -0.697 -1.772 1.00 89.44 91 LEU A O 1
ATOM 726 N N . ASP A 1 92 ? 15.096 -2.521 -0.488 1.00 90.69 92 ASP A N 1
ATOM 727 C CA . ASP A 1 92 ? 16.152 -3.316 -1.116 1.00 90.69 92 ASP A CA 1
ATOM 728 C C . ASP A 1 92 ? 15.946 -3.419 -2.635 1.00 90.69 92 ASP A C 1
ATOM 730 O O . ASP A 1 92 ? 14.811 -3.622 -3.093 1.00 90.69 92 ASP A O 1
ATOM 734 N N . ARG A 1 93 ? 17.043 -3.349 -3.396 1.00 92.31 93 ARG A N 1
ATOM 735 C CA . ARG A 1 93 ? 17.100 -3.504 -4.856 1.00 92.31 93 ARG A CA 1
ATOM 736 C C . ARG A 1 93 ? 18.142 -4.571 -5.207 1.00 92.31 93 ARG A C 1
ATOM 738 O O . ARG A 1 93 ? 19.236 -4.552 -4.647 1.00 92.31 93 ARG A O 1
ATOM 745 N N . PRO A 1 94 ? 17.848 -5.485 -6.145 1.00 91.56 94 PRO A N 1
ATOM 746 C CA . PRO A 1 94 ? 18.820 -6.478 -6.577 1.00 91.56 94 PRO A CA 1
ATOM 747 C C . PRO A 1 94 ? 20.007 -5.801 -7.277 1.00 91.56 94 PRO A C 1
ATOM 749 O O . PRO A 1 94 ? 19.897 -4.712 -7.843 1.00 91.56 94 PRO A O 1
ATOM 752 N N . THR A 1 95 ? 21.167 -6.453 -7.253 1.00 88.00 95 THR A N 1
ATOM 753 C CA . THR A 1 95 ? 22.368 -5.939 -7.918 1.00 88.00 95 THR A CA 1
ATOM 754 C C . THR A 1 95 ? 22.132 -5.763 -9.418 1.00 88.00 95 THR A C 1
ATOM 756 O O . THR A 1 95 ? 21.597 -6.653 -10.079 1.00 88.00 95 THR A O 1
ATOM 759 N N . GLY A 1 96 ? 22.545 -4.616 -9.964 1.00 87.75 96 GLY A N 1
ATOM 760 C CA . GLY A 1 96 ? 22.345 -4.289 -11.378 1.00 87.75 96 GLY A CA 1
ATOM 761 C C . GLY A 1 96 ? 20.924 -3.843 -11.730 1.00 87.75 96 GLY A C 1
ATOM 762 O O . GLY A 1 96 ? 20.584 -3.859 -12.905 1.00 87.75 96 GLY A O 1
ATOM 763 N N . TRP A 1 97 ? 20.104 -3.473 -10.740 1.00 91.81 97 TRP A N 1
ATOM 764 C CA . TRP A 1 97 ? 18.773 -2.916 -10.973 1.00 91.81 97 TRP A CA 1
ATOM 765 C C . TRP A 1 97 ? 18.854 -1.589 -11.738 1.00 91.81 97 TRP A C 1
ATOM 767 O O . TRP A 1 97 ? 19.402 -0.612 -11.226 1.00 91.81 97 TRP A O 1
ATOM 777 N N . ASP A 1 98 ? 18.280 -1.555 -12.938 1.00 89.00 98 ASP A N 1
ATOM 778 C CA . ASP A 1 98 ? 18.175 -0.381 -13.815 1.00 89.00 98 ASP A CA 1
ATOM 779 C C . ASP A 1 98 ? 16.734 0.143 -13.944 1.00 89.00 98 ASP A C 1
ATOM 781 O O . ASP A 1 98 ? 16.475 1.114 -14.656 1.00 89.00 98 ASP A O 1
ATOM 785 N N . GLY A 1 99 ? 15.803 -0.484 -13.225 1.00 92.12 99 GLY A N 1
ATOM 786 C CA . GLY A 1 99 ? 14.393 -0.146 -13.219 1.00 92.12 99 GLY A CA 1
ATOM 787 C C . GLY A 1 99 ? 13.511 -1.328 -13.589 1.00 92.12 99 GLY A C 1
ATOM 788 O O . GLY A 1 99 ? 13.891 -2.498 -13.560 1.00 92.12 99 GLY A O 1
ATOM 789 N N . GLY A 1 100 ? 12.271 -1.017 -13.931 1.00 93.94 100 GLY A N 1
ATOM 790 C CA . GLY A 1 100 ? 11.269 -2.006 -14.260 1.00 93.94 100 GLY A CA 1
ATOM 791 C C . GLY A 1 100 ? 10.050 -1.402 -14.918 1.00 93.94 100 GLY A C 1
ATOM 792 O O . GLY A 1 100 ? 10.041 -0.248 -15.340 1.00 93.94 100 GLY A O 1
ATOM 793 N N . ARG A 1 101 ? 9.007 -2.218 -15.038 1.00 95.88 101 ARG A N 1
ATOM 794 C CA . ARG A 1 101 ? 7.768 -1.839 -15.717 1.00 95.88 101 ARG A CA 1
ATOM 795 C C . ARG A 1 101 ? 6.558 -2.131 -14.854 1.00 95.88 101 ARG A C 1
ATOM 797 O O . ARG A 1 101 ? 6.595 -3.011 -13.992 1.00 95.88 101 ARG A O 1
ATOM 804 N N . ILE A 1 102 ? 5.467 -1.438 -15.153 1.00 95.88 102 ILE A N 1
ATOM 805 C CA . ILE A 1 102 ? 4.154 -1.773 -14.613 1.00 95.88 102 ILE A CA 1
ATOM 806 C C . ILE A 1 102 ? 3.688 -3.091 -15.247 1.00 95.88 102 ILE A C 1
ATOM 808 O O . ILE A 1 102 ? 3.604 -3.205 -16.470 1.00 95.88 102 ILE A O 1
ATOM 812 N N . ARG A 1 103 ? 3.446 -4.106 -14.415 1.00 95.00 103 ARG A N 1
ATOM 813 C CA . ARG A 1 103 ? 3.001 -5.453 -14.811 1.00 95.00 103 ARG A CA 1
ATOM 814 C C . ARG A 1 103 ? 1.488 -5.616 -14.699 1.00 95.00 103 ARG A C 1
ATOM 816 O O . ARG A 1 103 ? 0.897 -6.282 -15.541 1.00 95.00 103 ARG A O 1
ATOM 823 N N . ASP A 1 104 ? 0.890 -4.993 -13.686 1.00 95.81 104 ASP A N 1
ATOM 824 C CA . ASP A 1 104 ? -0.549 -5.014 -13.416 1.00 95.81 104 ASP A CA 1
ATOM 825 C C . ASP A 1 104 ? -0.988 -3.723 -12.704 1.00 95.81 104 ASP A C 1
ATOM 827 O O . ASP A 1 104 ? -0.157 -3.034 -12.103 1.00 95.81 104 ASP A O 1
ATOM 831 N N . ARG A 1 105 ? -2.275 -3.368 -12.786 1.00 94.12 105 ARG A N 1
ATOM 832 C CA . ARG A 1 105 ? -2.842 -2.157 -12.171 1.00 94.12 105 ARG A CA 1
ATOM 833 C C . ARG A 1 105 ? -4.344 -2.290 -11.927 1.00 94.12 105 ARG A C 1
ATOM 835 O O . ARG A 1 105 ? -5.099 -2.537 -12.862 1.00 94.12 105 ARG A O 1
ATOM 842 N N . VAL A 1 106 ? -4.784 -1.994 -10.703 1.00 90.50 106 VAL A N 1
ATOM 843 C CA . VAL A 1 106 ? -6.199 -1.981 -10.294 1.00 90.50 106 VAL A CA 1
ATOM 844 C C . VAL A 1 106 ? -6.423 -0.917 -9.212 1.00 90.50 106 VAL A C 1
ATOM 846 O O . VAL A 1 106 ? -5.667 -0.858 -8.250 1.00 90.50 106 VAL A O 1
ATOM 849 N N . GLY A 1 107 ? -7.464 -0.084 -9.353 1.00 84.06 107 GLY A N 1
ATOM 850 C CA . GLY A 1 107 ? -7.959 0.796 -8.276 1.00 84.06 107 GLY A CA 1
ATOM 851 C C . GLY A 1 107 ? -6.910 1.722 -7.647 1.00 84.06 107 GLY A C 1
ATOM 852 O O . GLY A 1 107 ? -6.780 1.766 -6.429 1.00 84.06 107 GLY A O 1
ATOM 853 N N . GLY A 1 108 ? -6.088 2.387 -8.467 1.00 86.75 108 GLY A N 1
ATOM 854 C CA . GLY A 1 108 ? -5.022 3.274 -7.971 1.00 86.75 108 GLY A CA 1
ATOM 855 C C . GLY A 1 108 ? -3.805 2.561 -7.362 1.00 86.75 108 GLY A C 1
ATOM 856 O O . GLY A 1 108 ? -2.904 3.233 -6.865 1.00 86.75 108 GLY A O 1
ATOM 857 N N . VAL A 1 109 ? -3.751 1.230 -7.442 1.00 92.00 109 VAL A N 1
ATOM 858 C CA . VAL A 1 109 ? -2.620 0.381 -7.044 1.00 92.00 109 VAL A CA 1
ATOM 859 C C . VAL A 1 109 ? -2.044 -0.287 -8.292 1.00 92.00 109 VAL A C 1
ATOM 861 O O . VAL A 1 109 ? -2.770 -0.614 -9.233 1.00 92.00 109 VAL A O 1
ATOM 864 N N . TRP A 1 110 ? -0.733 -0.477 -8.337 1.00 96.88 110 TRP A N 1
ATOM 865 C CA . TRP A 1 110 ? -0.026 -1.097 -9.446 1.00 96.88 110 TRP A CA 1
ATOM 866 C C . TRP A 1 110 ? 1.126 -1.976 -8.970 1.00 96.88 110 TRP A C 1
ATOM 868 O O . TRP A 1 110 ? 1.692 -1.802 -7.891 1.00 96.88 110 TRP A O 1
ATOM 878 N N . LEU A 1 111 ? 1.466 -2.941 -9.813 1.00 97.25 111 LEU A N 1
ATOM 879 C CA . LEU A 1 111 ? 2.575 -3.852 -9.617 1.00 97.25 111 LEU A CA 1
ATOM 880 C C . LEU A 1 111 ? 3.729 -3.423 -10.521 1.00 97.25 111 LEU A C 1
ATOM 882 O O . LEU A 1 111 ? 3.580 -3.362 -11.740 1.00 97.25 111 LEU A O 1
ATOM 886 N N . TYR A 1 112 ? 4.875 -3.137 -9.925 1.00 97.56 112 TYR A N 1
ATOM 887 C CA . TYR A 1 112 ? 6.084 -2.661 -10.580 1.00 97.56 112 TYR A CA 1
ATOM 888 C C . TYR A 1 112 ? 7.186 -3.711 -10.455 1.00 97.56 112 TYR A C 1
ATOM 890 O O . TYR A 1 112 ? 7.440 -4.216 -9.366 1.00 97.56 112 TYR A O 1
ATOM 898 N N . GLY A 1 113 ? 7.854 -4.079 -11.546 1.00 96.62 113 GLY A N 1
ATOM 899 C CA . GLY A 1 113 ? 8.976 -5.007 -11.434 1.00 96.62 113 GLY A CA 1
ATOM 900 C C . GLY A 1 113 ? 9.646 -5.383 -12.743 1.00 96.62 113 GLY A C 1
ATOM 901 O O . GLY A 1 113 ? 9.069 -5.259 -13.828 1.00 96.62 113 GLY A O 1
ATOM 902 N N . ALA A 1 114 ? 10.837 -5.957 -12.624 1.00 94.31 114 ALA A N 1
ATOM 903 C CA . ALA A 1 114 ? 11.637 -6.494 -13.719 1.00 94.31 114 ALA A CA 1
ATOM 904 C C . ALA A 1 114 ? 12.310 -7.804 -13.311 1.00 94.31 114 ALA A C 1
ATOM 906 O O . ALA A 1 114 ? 12.525 -8.073 -12.130 1.00 94.31 114 ALA A O 1
ATOM 907 N N . GLU A 1 115 ? 12.588 -8.616 -14.321 1.00 92.50 115 GLU A N 1
ATOM 908 C CA . GLU A 1 115 ? 13.448 -9.790 -14.238 1.00 92.50 115 GLU A CA 1
ATOM 909 C C . GLU A 1 115 ? 14.465 -9.666 -15.365 1.00 92.50 115 GLU A C 1
ATOM 911 O O . GLU A 1 115 ? 14.099 -9.353 -16.502 1.00 92.50 115 GLU A O 1
ATOM 916 N N . TYR A 1 116 ? 15.733 -9.868 -15.038 1.00 90.69 116 TYR A N 1
ATOM 917 C CA . TYR A 1 116 ? 16.842 -9.742 -15.968 1.00 90.69 116 TYR A CA 1
ATOM 918 C C . TYR A 1 116 ? 17.918 -10.771 -15.646 1.00 90.69 116 TYR A C 1
ATOM 920 O O . TYR A 1 116 ? 18.001 -11.334 -14.551 1.00 90.69 116 TYR A O 1
ATOM 928 N N . ARG A 1 117 ? 18.742 -11.039 -16.652 1.00 90.69 117 ARG A N 1
ATOM 929 C CA . ARG A 1 117 ? 19.889 -11.925 -16.537 1.00 90.69 117 ARG A CA 1
ATOM 930 C C . ARG A 1 117 ? 21.084 -11.089 -16.093 1.00 90.69 117 ARG A C 1
ATOM 932 O O . ARG A 1 117 ? 21.481 -10.168 -16.799 1.00 90.69 117 ARG A O 1
ATOM 939 N N . TYR A 1 118 ? 21.623 -11.389 -14.920 1.00 89.88 118 TYR A N 1
ATOM 940 C CA . TYR A 1 118 ? 22.769 -10.687 -14.356 1.00 89.88 118 TYR A CA 1
ATOM 941 C C . TYR A 1 118 ? 24.010 -11.568 -14.449 1.00 89.88 118 TYR A C 1
ATOM 943 O O . TYR A 1 118 ? 23.981 -12.729 -14.041 1.00 89.88 118 TYR A O 1
ATOM 951 N N . HIS A 1 119 ? 25.100 -11.016 -14.974 1.00 89.94 119 HIS A N 1
ATOM 952 C CA . HIS A 1 119 ? 26.391 -11.688 -14.978 1.00 89.94 119 HIS A CA 1
ATOM 953 C C . HIS A 1 119 ? 27.086 -11.447 -13.637 1.00 89.94 119 HIS A C 1
ATOM 955 O O . HIS A 1 119 ? 27.495 -10.322 -13.352 1.00 89.94 119 HIS A O 1
ATOM 961 N N . TYR A 1 120 ? 27.205 -12.483 -12.802 1.00 85.62 120 TYR A N 1
ATOM 962 C CA . TYR A 1 120 ? 27.833 -12.330 -11.487 1.00 85.62 120 TYR A CA 1
ATOM 963 C C . TYR A 1 120 ? 29.362 -12.347 -11.586 1.00 85.62 120 TYR A C 1
ATOM 965 O O . TYR A 1 120 ? 30.036 -11.462 -11.066 1.00 85.62 120 TYR A O 1
ATOM 973 N N . SER A 1 121 ? 29.921 -13.360 -12.252 1.00 88.69 121 SER A N 1
ATOM 974 C CA . SER A 1 121 ? 31.346 -13.431 -12.594 1.00 88.69 121 SER A CA 1
ATOM 975 C C . SER A 1 121 ? 31.615 -14.541 -13.607 1.00 88.69 121 SER A C 1
ATOM 977 O O . SER A 1 121 ? 30.813 -15.461 -13.759 1.00 88.69 121 SER A O 1
ATOM 979 N N . ASN A 1 122 ? 32.810 -14.539 -14.201 1.00 90.31 122 ASN A N 1
ATOM 980 C CA . ASN A 1 122 ? 33.259 -15.592 -15.118 1.00 90.31 122 ASN A CA 1
ATOM 981 C C . ASN A 1 122 ? 33.191 -17.012 -14.519 1.00 90.31 122 ASN A C 1
ATOM 983 O O . ASN A 1 122 ? 33.064 -17.978 -15.264 1.00 90.31 122 ASN A O 1
ATOM 987 N N . LYS A 1 123 ? 33.278 -17.156 -13.186 1.00 91.56 123 LYS A N 1
ATOM 988 C CA . LYS A 1 123 ? 33.244 -18.463 -12.507 1.00 91.56 123 LYS A CA 1
ATOM 989 C C . LYS A 1 123 ? 31.824 -18.990 -12.291 1.00 91.56 123 LYS A C 1
ATOM 991 O O . LYS A 1 123 ? 31.604 -20.190 -12.405 1.00 91.56 123 LYS A O 1
ATOM 996 N N . PHE A 1 124 ? 30.888 -18.116 -11.929 1.00 87.12 124 PHE A N 1
ATOM 997 C CA . PHE A 1 124 ? 29.510 -18.502 -11.596 1.00 87.12 124 PHE A CA 1
ATOM 998 C C . PHE A 1 124 ? 28.539 -18.311 -12.768 1.00 87.12 124 PHE A C 1
ATOM 1000 O O . PHE A 1 124 ? 27.454 -18.884 -12.762 1.00 87.12 124 PHE A O 1
ATOM 1007 N N . GLY A 1 125 ? 28.946 -17.556 -13.789 1.00 92.19 125 GLY A N 1
ATOM 1008 C CA . GLY A 1 125 ? 28.158 -17.284 -14.979 1.00 92.19 125 GLY A CA 1
ATOM 1009 C C . GLY A 1 125 ? 27.009 -16.315 -14.722 1.00 92.19 125 GLY A C 1
ATOM 1010 O O . GLY A 1 125 ? 27.049 -15.469 -13.821 1.00 92.19 125 GLY A O 1
ATOM 1011 N N . ASP A 1 126 ? 25.988 -16.442 -15.562 1.00 92.62 126 ASP A N 1
ATOM 1012 C CA . ASP A 1 126 ? 24.795 -15.615 -15.489 1.00 92.62 126 ASP A CA 1
ATOM 1013 C C . ASP A 1 126 ? 23.694 -16.308 -14.696 1.00 92.62 126 ASP A C 1
ATOM 1015 O O . ASP A 1 126 ? 23.498 -17.521 -14.799 1.00 92.62 126 ASP A O 1
ATOM 1019 N N . TRP A 1 127 ? 22.890 -15.516 -14.002 1.00 90.31 127 TRP A N 1
ATOM 1020 C CA . TRP A 1 127 ? 21.709 -15.995 -13.299 1.00 90.31 127 TRP A CA 1
ATOM 1021 C C . TRP A 1 127 ? 20.549 -15.018 -13.465 1.00 90.31 127 TRP A C 1
ATOM 1023 O O . TRP A 1 127 ? 20.738 -13.834 -13.749 1.00 90.31 127 TRP A O 1
ATOM 1033 N N . TRP A 1 128 ? 19.328 -15.533 -13.339 1.00 89.62 128 TRP A N 1
ATOM 1034 C CA . TRP A 1 128 ? 18.125 -14.709 -13.377 1.00 89.62 128 TRP A CA 1
ATOM 1035 C C . TRP A 1 128 ? 17.908 -14.058 -12.018 1.00 89.62 128 TRP A C 1
ATOM 1037 O O . TRP A 1 128 ? 17.801 -14.744 -11.003 1.00 89.62 128 TRP A O 1
ATOM 1047 N N . THR A 1 129 ? 17.812 -12.736 -12.016 1.00 93.19 129 THR A N 1
ATOM 1048 C CA . THR A 1 129 ? 17.498 -11.938 -10.834 1.00 93.19 129 THR A CA 1
ATOM 1049 C C . THR A 1 129 ? 16.413 -10.918 -11.165 1.00 93.19 129 THR A C 1
ATOM 1051 O O . THR A 1 129 ? 16.017 -10.750 -12.320 1.00 93.19 129 THR A O 1
ATOM 1054 N N . GLY A 1 130 ? 15.862 -10.274 -10.146 1.00 94.00 130 GLY A N 1
ATOM 1055 C CA . GLY A 1 130 ? 14.785 -9.315 -10.321 1.00 94.00 130 GLY A CA 1
ATOM 1056 C C . GLY A 1 130 ? 14.120 -8.931 -9.013 1.00 94.00 130 GLY A C 1
ATOM 1057 O O . GLY A 1 130 ? 14.385 -9.502 -7.953 1.00 94.00 130 GLY A O 1
ATOM 1058 N N . ALA A 1 131 ? 13.227 -7.959 -9.105 1.00 95.94 131 ALA A N 1
ATOM 1059 C CA . ALA A 1 131 ? 12.419 -7.509 -7.988 1.00 95.94 131 ALA A CA 1
ATOM 1060 C C . ALA A 1 131 ? 11.018 -7.135 -8.450 1.00 95.94 131 ALA A C 1
ATOM 1062 O O . ALA A 1 131 ? 10.774 -6.804 -9.617 1.00 95.94 131 ALA A O 1
ATOM 1063 N N . CYS A 1 132 ? 10.097 -7.210 -7.499 1.00 96.81 132 CYS A N 1
ATOM 1064 C CA . CYS A 1 132 ? 8.730 -6.781 -7.672 1.00 96.81 132 CYS A CA 1
ATOM 1065 C C . CYS A 1 132 ? 8.293 -5.970 -6.452 1.00 96.81 132 CYS A C 1
ATOM 1067 O O . CYS A 1 132 ? 8.654 -6.273 -5.314 1.00 96.81 132 CYS A O 1
ATOM 1069 N N . TYR A 1 133 ? 7.526 -4.924 -6.711 1.00 96.62 133 TYR A N 1
ATOM 1070 C CA . TYR A 1 133 ? 7.008 -3.993 -5.732 1.00 96.62 133 TYR A CA 1
ATOM 1071 C C . TYR A 1 133 ? 5.534 -3.772 -6.032 1.00 96.62 133 TYR A C 1
ATOM 1073 O O . TYR A 1 133 ? 5.153 -3.553 -7.182 1.00 96.62 133 TYR A O 1
ATOM 1081 N N . VAL A 1 134 ? 4.706 -3.803 -4.998 1.00 96.00 134 VAL A N 1
ATOM 1082 C CA . VAL A 1 134 ? 3.356 -3.253 -5.081 1.00 96.00 134 VAL A CA 1
ATOM 1083 C C . VAL A 1 134 ? 3.411 -1.815 -4.605 1.00 96.00 134 VAL A C 1
ATOM 1085 O O . VAL A 1 134 ? 4.025 -1.509 -3.580 1.00 96.00 134 VAL A O 1
ATOM 1088 N N . ALA A 1 135 ? 2.813 -0.933 -5.387 1.00 94.62 135 ALA A N 1
ATOM 1089 C CA . ALA A 1 135 ? 2.784 0.487 -5.123 1.00 94.62 135 ALA A CA 1
ATOM 1090 C C . ALA A 1 135 ? 1.385 1.037 -5.370 1.00 94.62 135 ALA A C 1
ATOM 1092 O O . ALA A 1 135 ? 0.590 0.457 -6.105 1.00 94.62 135 ALA A O 1
ATOM 1093 N N . GLY A 1 136 ? 1.063 2.150 -4.736 1.00 91.81 136 GLY A N 1
ATOM 1094 C CA . GLY A 1 136 ? -0.238 2.778 -4.882 1.00 91.81 136 GLY A CA 1
ATOM 1095 C C . GLY A 1 136 ? -0.217 4.212 -4.401 1.00 91.81 136 GLY A C 1
ATOM 1096 O O . GLY A 1 136 ? 0.769 4.670 -3.823 1.00 91.81 136 GLY A O 1
ATOM 1097 N N . VAL A 1 137 ? -1.319 4.915 -4.638 1.00 85.1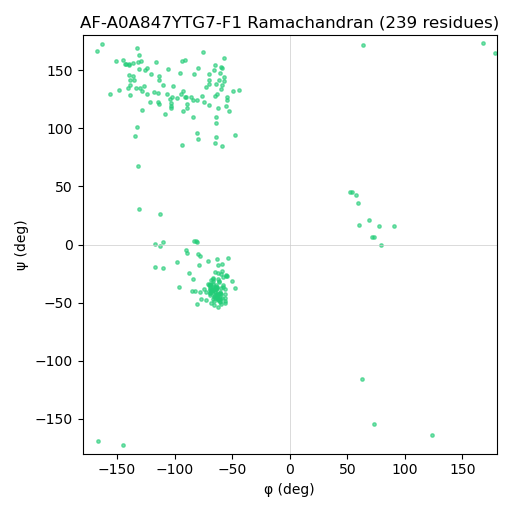9 137 VAL A N 1
ATOM 1098 C CA . VAL A 1 137 ? -1.545 6.233 -4.041 1.00 85.19 137 VAL A CA 1
ATOM 1099 C C . VAL A 1 137 ? -2.428 6.077 -2.813 1.00 85.19 137 VAL A C 1
ATOM 1101 O O . VAL A 1 137 ? -3.520 5.518 -2.892 1.00 85.19 137 VAL A O 1
ATOM 1104 N N . GLU A 1 138 ? -1.964 6.599 -1.688 1.00 79.12 138 GLU A N 1
ATOM 1105 C CA . GLU A 1 138 ? -2.723 6.707 -0.445 1.00 79.12 138 GLU A CA 1
ATOM 1106 C C . GLU A 1 138 ? -2.400 8.077 0.155 1.00 79.12 138 GLU A C 1
ATOM 1108 O O . GLU A 1 138 ? -1.236 8.473 0.209 1.00 79.12 138 GLU A O 1
ATOM 1113 N N . ASP A 1 139 ? -3.430 8.848 0.505 1.00 73.25 139 ASP A N 1
ATOM 1114 C CA . ASP A 1 139 ? -3.292 10.197 1.069 1.00 73.25 139 ASP A CA 1
ATOM 1115 C C . ASP A 1 139 ? -2.406 11.162 0.264 1.00 73.25 139 ASP A C 1
ATOM 1117 O O . ASP A 1 139 ? -1.552 11.867 0.803 1.00 73.25 139 ASP A O 1
ATOM 1121 N N . CYS A 1 140 ? -2.598 11.189 -1.057 1.00 70.12 140 CYS A N 1
ATOM 1122 C CA . CYS A 1 140 ? -1.806 12.007 -1.984 1.00 70.12 140 CYS A CA 1
ATOM 1123 C C . CYS A 1 140 ? -0.297 11.694 -1.978 1.00 70.12 140 CYS A C 1
ATOM 1125 O O . CYS A 1 140 ? 0.490 12.474 -2.520 1.00 70.12 140 CYS A O 1
ATOM 1127 N N . GLN A 1 141 ? 0.114 10.548 -1.436 1.00 76.44 141 GLN A N 1
ATOM 1128 C CA . GLN A 1 141 ? 1.487 10.065 -1.495 1.00 76.44 141 GLN A CA 1
ATOM 1129 C C . GLN A 1 141 ? 1.561 8.708 -2.184 1.00 76.44 141 GLN A C 1
ATOM 1131 O O . GLN A 1 141 ? 0.654 7.881 -2.081 1.00 76.44 141 GLN A O 1
ATOM 1136 N N . VAL A 1 142 ? 2.665 8.476 -2.894 1.00 87.00 142 VAL A N 1
ATOM 1137 C CA . VAL A 1 142 ? 2.957 7.157 -3.452 1.00 87.00 142 VAL A CA 1
ATOM 1138 C C . VAL A 1 142 ? 3.628 6.319 -2.380 1.00 87.00 142 VAL A C 1
ATOM 1140 O O . VAL A 1 142 ? 4.653 6.696 -1.814 1.00 87.00 142 VAL A O 1
ATOM 1143 N N . TRP A 1 143 ? 3.047 5.161 -2.105 1.00 88.19 143 TRP A N 1
ATOM 1144 C CA . TRP A 1 143 ? 3.655 4.147 -1.265 1.00 88.19 143 TRP A CA 1
ATOM 1145 C C . TRP A 1 143 ? 4.159 2.997 -2.131 1.00 88.19 143 TRP A C 1
ATOM 1147 O O . TRP A 1 143 ? 3.598 2.715 -3.185 1.00 88.19 143 TRP A O 1
ATOM 1157 N N . ALA A 1 144 ? 5.213 2.325 -1.670 1.00 92.00 144 ALA A N 1
ATOM 1158 C CA . ALA A 1 144 ? 5.749 1.119 -2.291 1.00 92.00 144 ALA A CA 1
ATOM 1159 C C . ALA A 1 144 ? 6.153 0.107 -1.212 1.00 92.00 144 ALA A C 1
ATOM 1161 O O . ALA A 1 144 ? 6.601 0.497 -0.125 1.00 92.00 144 ALA A O 1
ATOM 1162 N N . VAL A 1 145 ? 5.978 -1.182 -1.509 1.00 91.94 145 VAL A N 1
ATOM 1163 C CA . VAL A 1 145 ? 6.382 -2.322 -0.673 1.00 91.94 145 VAL A CA 1
ATOM 1164 C C . VAL A 1 145 ? 6.941 -3.418 -1.574 1.00 91.94 145 VAL A C 1
ATOM 1166 O O . VAL A 1 145 ? 6.348 -3.739 -2.604 1.00 91.94 145 VAL A O 1
ATOM 1169 N N . ARG A 1 146 ? 8.076 -4.012 -1.188 1.00 93.94 146 ARG A N 1
ATOM 1170 C CA . ARG A 1 146 ? 8.659 -5.146 -1.913 1.00 93.94 146 ARG A CA 1
ATOM 1171 C C . ARG A 1 146 ? 7.838 -6.416 -1.685 1.00 93.94 146 ARG A C 1
ATOM 1173 O O . ARG A 1 146 ? 7.454 -6.721 -0.558 1.00 93.94 146 ARG A O 1
ATOM 1180 N N . VAL A 1 147 ? 7.595 -7.156 -2.760 1.00 94.31 147 VAL A N 1
ATOM 1181 C CA . VAL A 1 147 ? 6.840 -8.414 -2.768 1.00 94.31 147 VAL A CA 1
ATOM 1182 C C . VAL A 1 147 ? 7.622 -9.496 -3.526 1.00 94.31 147 VAL A C 1
ATOM 1184 O O . VAL A 1 147 ? 8.564 -9.166 -4.256 1.00 94.31 147 VAL A O 1
A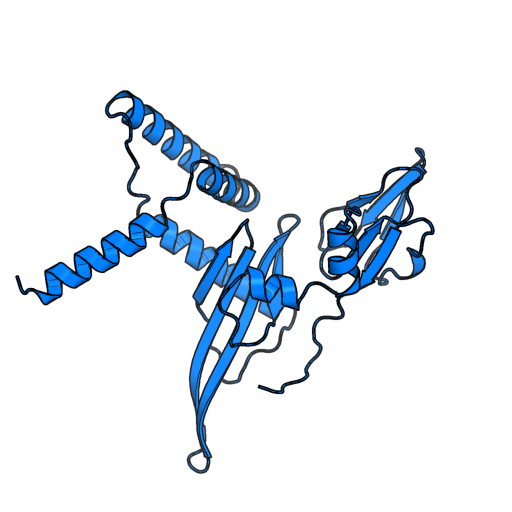TOM 1187 N N . PRO A 1 148 ? 7.286 -10.790 -3.359 1.00 94.62 148 PRO A N 1
ATOM 1188 C CA . PRO A 1 148 ? 7.918 -11.871 -4.107 1.00 94.62 148 PRO A CA 1
ATOM 1189 C C . PRO A 1 148 ? 7.953 -11.599 -5.614 1.00 94.62 148 PRO A C 1
ATOM 1191 O O . PRO A 1 148 ? 6.943 -11.235 -6.219 1.00 94.62 148 PRO A O 1
ATOM 1194 N N . ARG A 1 149 ? 9.122 -11.804 -6.241 1.00 93.44 149 ARG A N 1
ATOM 1195 C CA . ARG A 1 149 ? 9.377 -11.408 -7.645 1.00 93.44 149 ARG A CA 1
ATOM 1196 C C . ARG A 1 149 ? 8.406 -12.035 -8.652 1.00 93.44 149 ARG A C 1
ATOM 1198 O O . ARG A 1 149 ? 8.145 -11.443 -9.698 1.00 93.44 149 ARG A O 1
ATOM 1205 N N . ARG A 1 150 ? 7.890 -13.222 -8.310 1.00 93.12 150 ARG A N 1
ATOM 1206 C CA . ARG A 1 150 ? 7.011 -14.054 -9.142 1.00 93.12 150 ARG A CA 1
ATOM 1207 C C . ARG A 1 150 ? 5.551 -13.605 -9.132 1.00 93.12 150 ARG A C 1
ATOM 1209 O O . ARG A 1 150 ? 4.766 -14.160 -9.892 1.00 93.12 150 ARG A O 1
ATOM 1216 N N . MET A 1 151 ? 5.175 -12.645 -8.285 1.00 95.69 151 MET A N 1
ATOM 1217 C CA . MET A 1 151 ? 3.812 -12.117 -8.287 1.00 95.69 151 MET A CA 1
ATOM 1218 C C . MET A 1 151 ? 3.518 -11.422 -9.610 1.00 95.69 151 MET A C 1
ATOM 1220 O O . MET A 1 151 ? 4.357 -10.702 -10.165 1.00 95.69 151 MET A O 1
ATOM 1224 N N . THR A 1 152 ? 2.315 -11.668 -10.118 1.00 95.38 152 THR A N 1
ATOM 1225 C CA . THR A 1 152 ? 1.892 -11.180 -11.435 1.00 95.38 152 THR A CA 1
ATOM 1226 C C . THR A 1 152 ? 0.720 -10.224 -11.351 1.00 95.38 152 THR A C 1
ATOM 1228 O O . THR A 1 152 ? 0.534 -9.436 -12.276 1.00 95.38 152 THR A O 1
ATOM 1231 N N . THR A 1 153 ? -0.024 -10.245 -10.241 1.00 97.19 153 THR A N 1
ATOM 1232 C CA . THR A 1 153 ? -1.195 -9.388 -10.054 1.00 97.19 153 THR A CA 1
ATOM 1233 C C . THR A 1 153 ? -1.098 -8.525 -8.800 1.00 97.19 153 THR A C 1
ATOM 1235 O O . THR A 1 153 ? -0.487 -8.890 -7.793 1.00 97.19 153 THR A O 1
ATOM 1238 N N . VAL A 1 154 ? -1.759 -7.370 -8.846 1.00 95.44 154 VAL A N 1
ATOM 1239 C CA . VAL A 1 154 ? -1.975 -6.497 -7.688 1.00 95.44 154 VAL A CA 1
ATOM 1240 C C . VAL A 1 154 ? -2.743 -7.242 -6.597 1.00 95.44 154 VAL A C 1
ATOM 1242 O O . VAL A 1 154 ? -2.429 -7.081 -5.424 1.00 95.44 154 VAL A O 1
ATOM 1245 N N . ALA A 1 155 ? -3.709 -8.088 -6.965 1.00 94.50 155 ALA A N 1
ATOM 1246 C CA . ALA A 1 155 ? -4.498 -8.859 -6.006 1.00 94.50 155 ALA A CA 1
ATOM 1247 C C . ALA A 1 155 ? -3.632 -9.827 -5.179 1.00 94.50 155 ALA A C 1
ATOM 1249 O O . ALA A 1 155 ? -3.738 -9.840 -3.952 1.00 94.50 155 ALA A O 1
ATOM 1250 N N . GLU A 1 156 ? -2.737 -10.583 -5.827 1.00 94.94 156 GLU A N 1
ATOM 1251 C CA . GLU A 1 156 ? -1.758 -11.451 -5.152 1.00 94.94 156 GLU A CA 1
ATOM 1252 C C . GLU A 1 156 ? -0.858 -10.651 -4.206 1.00 94.94 156 GLU A C 1
ATOM 1254 O O . GLU A 1 156 ? -0.656 -11.034 -3.051 1.00 94.94 156 GLU A O 1
ATOM 1259 N N . ALA A 1 157 ? -0.346 -9.517 -4.686 1.00 94.69 157 ALA A N 1
ATOM 1260 C CA . ALA A 1 157 ? 0.568 -8.684 -3.921 1.00 94.69 157 ALA A CA 1
ATOM 1261 C C . ALA A 1 157 ? -0.105 -8.031 -2.707 1.00 94.69 157 ALA A C 1
ATOM 1263 O O . ALA A 1 157 ? 0.472 -8.021 -1.620 1.00 94.69 157 ALA A O 1
ATOM 1264 N N . LEU A 1 158 ? -1.340 -7.544 -2.859 1.00 91.81 158 LEU A N 1
ATOM 1265 C CA . LEU A 1 158 ? -2.140 -7.028 -1.751 1.00 91.81 158 LEU A CA 1
ATOM 1266 C C . LEU A 1 158 ? -2.424 -8.128 -0.727 1.00 91.81 158 LEU A C 1
ATOM 1268 O O . LEU A 1 158 ? -2.161 -7.930 0.456 1.00 91.81 158 LEU A O 1
ATOM 1272 N N . ALA A 1 159 ? -2.864 -9.310 -1.169 1.00 91.25 159 ALA A N 1
ATOM 1273 C CA . ALA A 1 159 ? -3.122 -10.437 -0.275 1.00 91.25 159 ALA A CA 1
ATOM 1274 C C . ALA A 1 159 ? -1.880 -10.837 0.541 1.00 91.25 159 ALA A C 1
ATOM 1276 O O . ALA A 1 159 ? -2.014 -11.179 1.719 1.00 91.25 159 ALA A O 1
ATOM 1277 N N . TYR A 1 160 ? -0.692 -10.758 -0.067 1.00 91.19 160 TYR A N 1
ATOM 1278 C CA . TYR A 1 160 ? 0.588 -11.020 0.588 1.00 91.19 160 TYR A CA 1
ATOM 1279 C C . TYR A 1 160 ? 0.935 -9.985 1.661 1.00 91.19 160 TYR A C 1
ATOM 1281 O O . TYR A 1 160 ? 1.319 -10.366 2.766 1.00 91.19 160 TYR A O 1
ATOM 1289 N N . ILE A 1 161 ? 0.786 -8.688 1.366 1.00 90.25 161 ILE A N 1
ATOM 1290 C CA . ILE A 1 161 ? 1.129 -7.626 2.327 1.00 90.25 161 ILE A CA 1
ATOM 1291 C C . ILE A 1 161 ? 0.052 -7.411 3.396 1.00 90.25 161 ILE A C 1
ATOM 1293 O O . ILE A 1 161 ? 0.32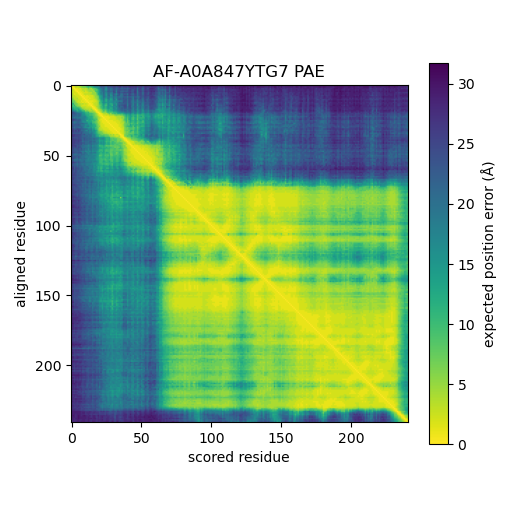8 -6.788 4.419 1.00 90.25 161 ILE A O 1
ATOM 1297 N N . THR A 1 162 ? -1.179 -7.880 3.183 1.00 91.69 162 THR A N 1
ATOM 1298 C CA . THR A 1 162 ? -2.246 -7.778 4.181 1.00 91.69 162 THR A CA 1
ATOM 1299 C C . THR A 1 162 ? -2.003 -8.791 5.306 1.00 91.69 162 THR A C 1
ATOM 1301 O O . THR A 1 162 ? -1.952 -9.993 5.047 1.00 91.69 162 THR A O 1
ATOM 1304 N N . PRO A 1 163 ? -1.902 -8.369 6.580 1.00 92.56 163 PRO A N 1
ATOM 1305 C CA . PRO A 1 163 ? -1.751 -9.300 7.694 1.00 92.56 163 PRO A CA 1
ATOM 1306 C C . PRO A 1 163 ? -2.939 -10.265 7.821 1.00 92.56 163 PRO A C 1
ATOM 1308 O O . PRO A 1 163 ? -4.090 -9.888 7.602 1.00 92.56 163 PRO A O 1
ATOM 1311 N N . ALA A 1 164 ? -2.695 -11.498 8.276 1.00 91.75 164 ALA A N 1
ATOM 1312 C CA . ALA A 1 164 ? -3.756 -12.501 8.446 1.00 91.75 164 ALA A CA 1
ATOM 1313 C C . ALA A 1 164 ? -4.895 -12.022 9.365 1.00 91.75 164 ALA A C 1
ATOM 1315 O O . ALA A 1 164 ? -6.066 -12.249 9.078 1.00 91.75 164 ALA A O 1
ATOM 1316 N N . ALA A 1 165 ? -4.560 -11.294 10.437 1.00 93.62 165 ALA A N 1
ATOM 1317 C CA . ALA A 1 165 ? -5.549 -10.717 11.345 1.00 93.62 165 ALA A CA 1
ATOM 1318 C C . ALA A 1 165 ? -6.487 -9.715 10.653 1.00 93.62 165 ALA A C 1
ATOM 1320 O O . ALA A 1 165 ? -7.650 -9.614 11.036 1.00 93.62 165 ALA A O 1
ATOM 1321 N N . VAL A 1 166 ? -5.986 -8.992 9.647 1.00 94.94 166 VAL A N 1
ATOM 1322 C CA . VAL A 1 166 ? -6.774 -8.040 8.859 1.00 94.94 166 VAL A CA 1
ATOM 1323 C C . VAL A 1 166 ? -7.724 -8.786 7.930 1.00 94.94 166 VAL A C 1
ATOM 1325 O O . VAL A 1 166 ? -8.915 -8.494 7.958 1.00 94.94 166 VAL A O 1
ATOM 1328 N N . ARG A 1 167 ? -7.233 -9.794 7.194 1.00 92.75 167 ARG A N 1
ATOM 1329 C CA . ARG A 1 167 ? -8.083 -10.628 6.323 1.00 92.75 167 ARG A CA 1
ATOM 1330 C C . ARG A 1 167 ? -9.229 -11.265 7.105 1.00 92.75 167 ARG A C 1
ATOM 1332 O O . ARG A 1 167 ? -10.387 -11.052 6.776 1.00 92.75 167 ARG A O 1
ATOM 1339 N N . ASN A 1 168 ? -8.912 -11.903 8.232 1.00 94.25 168 ASN A N 1
ATOM 1340 C CA . ASN A 1 168 ? -9.921 -12.521 9.095 1.00 94.25 168 ASN A CA 1
ATOM 1341 C C . ASN A 1 168 ? -10.975 -11.514 9.584 1.00 94.25 168 ASN A C 1
ATOM 1343 O O . ASN A 1 168 ? -12.132 -11.870 9.777 1.00 94.25 168 ASN A O 1
ATOM 1347 N N . ALA A 1 169 ? -10.584 -10.261 9.827 1.00 95.06 169 ALA A N 1
ATOM 1348 C CA . ALA A 1 169 ? -11.524 -9.229 10.239 1.00 95.06 169 ALA A CA 1
ATOM 1349 C C . ALA A 1 169 ? -12.411 -8.746 9.085 1.00 95.06 169 ALA A C 1
ATOM 1351 O O . ALA A 1 169 ? -13.601 -8.523 9.300 1.00 95.06 169 ALA A O 1
ATOM 1352 N N . GLN A 1 170 ? -11.855 -8.624 7.878 1.00 93.94 170 GLN A N 1
ATOM 1353 C CA . GLN A 1 170 ? -12.618 -8.314 6.668 1.00 93.94 170 GLN A CA 1
ATOM 1354 C C . GLN A 1 170 ? -13.641 -9.416 6.368 1.00 93.94 170 GLN A C 1
ATOM 1356 O O . GLN A 1 170 ? -14.806 -9.103 6.138 1.00 93.94 170 GLN A O 1
ATOM 1361 N N . ASP A 1 171 ? -13.249 -10.687 6.484 1.00 94.00 171 ASP A N 1
ATOM 1362 C CA . ASP A 1 171 ? -14.140 -11.843 6.297 1.00 94.00 171 ASP A CA 1
ATOM 1363 C C . ASP A 1 171 ? -15.291 -11.864 7.320 1.00 94.00 171 ASP A C 1
ATOM 1365 O O . ASP A 1 171 ? -16.397 -12.312 7.029 1.00 94.00 171 ASP A O 1
ATOM 1369 N N . GLN A 1 172 ? -15.057 -11.322 8.520 1.00 95.75 172 GLN A N 1
ATOM 1370 C CA . GLN A 1 172 ? -16.070 -11.133 9.567 1.00 95.75 172 GLN A CA 1
ATOM 1371 C C . GLN A 1 172 ? -16.948 -9.887 9.355 1.00 95.75 172 GLN A C 1
ATOM 1373 O O . GLN A 1 172 ? -17.771 -9.572 10.216 1.00 95.75 172 GLN A O 1
ATOM 1378 N N . GLY A 1 173 ? -16.752 -9.137 8.267 1.00 96.44 173 GLY A N 1
ATOM 1379 C CA . GLY A 1 173 ? -17.475 -7.894 7.991 1.00 96.44 173 GLY A CA 1
ATOM 1380 C C . GLY A 1 173 ? -17.114 -6.741 8.933 1.00 96.44 173 GLY A C 1
ATOM 1381 O O . GLY A 1 173 ? -17.908 -5.818 9.106 1.00 96.44 173 GLY A O 1
ATOM 1382 N N . ARG A 1 174 ? -15.945 -6.785 9.585 1.00 95.56 174 ARG A N 1
ATOM 1383 C CA . ARG A 1 174 ? -15.502 -5.726 10.503 1.00 95.56 174 ARG A CA 1
ATOM 1384 C C . ARG A 1 174 ? -14.861 -4.581 9.732 1.00 95.56 174 ARG A C 1
ATOM 1386 O O . ARG A 1 174 ? -14.151 -4.794 8.752 1.00 95.56 174 ARG A O 1
ATOM 1393 N N . THR A 1 175 ? -15.044 -3.366 10.238 1.00 96.12 175 THR A N 1
ATOM 1394 C CA . THR A 1 175 ? -14.398 -2.178 9.679 1.00 96.12 175 THR A CA 1
ATOM 1395 C C . THR A 1 175 ? -12.885 -2.271 9.840 1.00 96.12 175 THR A C 1
ATOM 1397 O O . THR A 1 175 ? -12.376 -2.478 10.946 1.00 96.12 175 THR A O 1
ATOM 1400 N N . VAL A 1 176 ? -12.174 -2.082 8.732 1.00 94.81 176 VAL A N 1
ATOM 1401 C CA . VAL A 1 176 ? -10.716 -2.005 8.681 1.00 94.81 176 VAL A CA 1
ATOM 1402 C C . VAL A 1 176 ? -10.322 -0.684 8.041 1.00 94.81 176 VAL A C 1
ATOM 1404 O O . VAL A 1 176 ? -10.800 -0.353 6.959 1.00 94.81 176 VAL A O 1
ATOM 1407 N N . LEU A 1 177 ? -9.435 0.047 8.705 1.00 93.31 177 LEU A N 1
ATOM 1408 C CA . LEU A 1 177 ? -8.792 1.253 8.191 1.00 93.31 177 LEU A CA 1
ATOM 1409 C C . LEU A 1 177 ? -7.286 0.996 8.072 1.00 93.31 177 LEU A C 1
ATOM 1411 O O . LEU A 1 177 ? -6.746 0.120 8.753 1.00 93.31 177 LEU A O 1
ATOM 1415 N N . ARG A 1 178 ? -6.601 1.750 7.215 1.00 89.00 178 ARG A N 1
ATOM 1416 C CA . ARG A 1 178 ? -5.157 1.628 7.001 1.00 89.00 178 ARG A CA 1
ATOM 1417 C C . ARG A 1 178 ? -4.525 3.008 6.880 1.00 89.00 178 ARG A C 1
ATOM 1419 O O . ARG A 1 178 ? -5.089 3.864 6.213 1.00 89.00 178 ARG A O 1
ATOM 1426 N N . GLN A 1 179 ? -3.370 3.184 7.516 1.00 87.00 179 GLN A N 1
ATOM 1427 C CA . GLN A 1 179 ? -2.485 4.336 7.369 1.00 87.00 179 GLN A CA 1
ATOM 1428 C C . GLN A 1 179 ? -1.060 3.810 7.169 1.00 87.00 179 GLN A C 1
ATOM 1430 O O . GLN A 1 179 ? -0.419 3.367 8.121 1.00 87.00 179 GLN A O 1
ATOM 1435 N N . GLY A 1 180 ? -0.568 3.783 5.929 1.00 83.69 180 GLY A N 1
ATOM 1436 C CA . GLY A 1 180 ? 0.778 3.279 5.642 1.00 83.69 180 GLY A CA 1
ATOM 1437 C C . GLY A 1 180 ? 0.965 1.795 6.000 1.00 83.69 180 GLY A C 1
ATOM 1438 O O . GLY A 1 180 ? 0.382 0.906 5.369 1.00 83.69 180 GLY A O 1
ATOM 1439 N N . ASP A 1 181 ? 1.833 1.507 6.968 1.00 84.31 181 ASP A N 1
ATOM 1440 C CA . ASP A 1 181 ? 2.098 0.162 7.498 1.00 84.31 181 ASP A CA 1
ATOM 1441 C C . ASP A 1 181 ? 1.181 -0.224 8.673 1.00 84.31 181 ASP A C 1
ATOM 1443 O O . ASP A 1 181 ? 1.164 -1.384 9.094 1.00 84.31 181 ASP A O 1
ATOM 1447 N N . VAL A 1 182 ? 0.372 0.712 9.170 1.00 90.62 182 VAL A N 1
ATOM 1448 C CA . VAL A 1 182 ? -0.561 0.495 10.274 1.00 90.62 182 VAL A CA 1
ATOM 1449 C C . VAL A 1 182 ? -1.948 0.143 9.749 1.00 90.62 182 VAL A C 1
ATOM 1451 O O . VAL A 1 182 ? -2.539 0.861 8.944 1.00 90.62 182 VAL A O 1
ATOM 1454 N N . TRP A 1 183 ? -2.508 -0.944 10.270 1.00 93.94 183 TRP A N 1
ATOM 1455 C CA . TRP A 1 183 ? -3.901 -1.330 10.081 1.00 93.94 183 TRP A CA 1
ATOM 1456 C C . TRP A 1 183 ? -4.671 -1.169 11.390 1.00 93.94 183 TRP A C 1
ATOM 1458 O O . TRP A 1 183 ? -4.196 -1.572 12.453 1.00 93.94 183 TRP A O 1
ATOM 1468 N N . LEU A 1 184 ? -5.880 -0.623 11.309 1.00 96.44 184 LEU A N 1
ATOM 1469 C CA . LEU A 1 184 ? -6.808 -0.481 12.425 1.00 96.44 184 LEU A CA 1
ATOM 1470 C C . LEU A 1 184 ? -8.034 -1.349 12.171 1.00 96.44 184 LEU A C 1
ATOM 1472 O O . LEU A 1 184 ? -8.729 -1.172 11.176 1.00 96.44 184 LEU A O 1
ATOM 1476 N N . ILE A 1 185 ? -8.330 -2.268 13.083 1.00 97.44 185 ILE A N 1
ATOM 1477 C CA . ILE A 1 185 ? -9.481 -3.167 12.982 1.00 97.44 185 ILE A CA 1
ATOM 1478 C C . ILE A 1 185 ? -10.476 -2.833 14.088 1.00 97.44 185 ILE A C 1
ATOM 1480 O O . ILE A 1 185 ? -10.149 -2.970 15.266 1.00 97.44 185 ILE A O 1
ATOM 1484 N N . GLN A 1 186 ? -11.707 -2.469 13.747 1.00 96.94 186 GLN A N 1
ATOM 1485 C CA . GLN A 1 186 ? -12.726 -2.157 14.750 1.00 96.94 186 GLN A CA 1
ATOM 1486 C C . GLN A 1 186 ? -13.036 -3.390 15.610 1.00 96.94 186 GLN A C 1
ATOM 1488 O O . GLN A 1 186 ? -13.261 -4.485 15.088 1.00 96.94 186 GLN A O 1
ATOM 1493 N N . GLN A 1 187 ? -13.016 -3.245 16.933 1.00 95.75 187 GLN A N 1
ATOM 1494 C CA . GLN A 1 187 ? -13.189 -4.322 17.910 1.00 95.75 187 GLN A CA 1
ATOM 1495 C C . GLN A 1 187 ? -13.955 -3.850 19.156 1.00 95.75 187 GLN A C 1
ATOM 1497 O O . GLN A 1 187 ? -14.486 -2.747 19.170 1.00 95.75 187 GLN A O 1
ATOM 1502 N N . ARG A 1 188 ? -14.045 -4.693 20.196 1.00 94.81 188 ARG A N 1
ATOM 1503 C CA . ARG A 1 188 ? -14.749 -4.365 21.453 1.00 94.81 188 ARG A CA 1
ATOM 1504 C C . ARG A 1 188 ? -13.896 -3.575 22.452 1.00 94.81 188 ARG A C 1
ATOM 1506 O O . ARG A 1 188 ? -14.437 -2.795 23.222 1.00 94.81 188 ARG A O 1
ATOM 1513 N N . THR A 1 189 ? -12.581 -3.773 22.441 1.00 95.19 189 THR A N 1
ATOM 1514 C CA . THR A 1 189 ? -11.634 -3.185 23.403 1.00 95.19 189 THR A CA 1
ATOM 1515 C C . THR A 1 189 ? -10.473 -2.523 22.680 1.00 95.19 189 THR A C 1
ATOM 1517 O O . THR A 1 189 ? -9.921 -3.119 21.763 1.00 95.19 189 THR A O 1
ATOM 1520 N N . ASP A 1 190 ? -10.067 -1.321 23.070 1.00 95.38 190 ASP A N 1
ATOM 1521 C CA . ASP A 1 190 ? -8.946 -0.643 22.414 1.00 95.38 190 ASP A CA 1
ATOM 1522 C C . ASP A 1 190 ? -7.594 -1.308 22.702 1.00 95.38 190 ASP A C 1
ATOM 1524 O O . ASP A 1 190 ? -7.339 -1.794 23.803 1.00 95.38 190 ASP A O 1
ATOM 1528 N N . ASN A 1 191 ? -6.691 -1.266 21.721 1.00 95.25 191 ASN A N 1
ATOM 1529 C CA . ASN A 1 191 ? -5.255 -1.474 21.938 1.00 95.25 191 ASN A CA 1
ATOM 1530 C C . ASN A 1 191 ? -4.410 -0.366 21.271 1.00 95.25 191 ASN A C 1
ATOM 1532 O O . ASN A 1 191 ? -3.281 -0.614 20.851 1.00 95.25 191 ASN A O 1
ATOM 1536 N N . LEU A 1 192 ? -4.942 0.856 21.161 1.00 94.62 192 LEU A N 1
ATOM 1537 C CA . LEU A 1 192 ? -4.281 1.973 20.468 1.00 94.62 192 LEU A CA 1
ATOM 1538 C C . LEU A 1 192 ? -2.897 2.336 21.043 1.00 94.62 192 LEU A C 1
ATOM 1540 O O . LEU A 1 192 ? -2.093 2.944 20.348 1.00 94.62 192 LEU A O 1
ATOM 1544 N N . GLY A 1 193 ? -2.564 1.896 22.261 1.00 93.19 193 GLY A N 1
ATOM 1545 C CA . GLY A 1 193 ? -1.202 1.990 22.805 1.00 93.19 193 GLY A CA 1
ATOM 1546 C C . GLY A 1 193 ? -0.142 1.185 22.034 1.00 93.19 193 GLY A C 1
ATOM 1547 O O . GLY A 1 193 ? 1.045 1.392 22.252 1.00 93.19 193 GLY A O 1
ATOM 1548 N N . ALA A 1 194 ? -0.545 0.292 21.125 1.00 94.25 194 ALA A N 1
ATOM 1549 C CA . ALA A 1 194 ? 0.354 -0.449 20.239 1.00 94.25 194 ALA A CA 1
ATOM 1550 C C . ALA A 1 194 ? 0.758 0.332 18.972 1.00 94.25 194 ALA A C 1
ATOM 1552 O O . ALA A 1 194 ? 1.441 -0.221 18.111 1.00 94.25 194 ALA A O 1
ATOM 1553 N N . LEU A 1 195 ? 0.327 1.590 18.824 1.00 94.56 195 LEU A N 1
ATOM 1554 C CA . LEU A 1 195 ? 0.740 2.445 17.713 1.00 94.56 195 LEU A CA 1
ATOM 1555 C C . LEU A 1 195 ? 2.264 2.682 17.718 1.00 94.56 195 LEU A C 1
ATOM 1557 O O . LEU A 1 195 ? 2.852 2.891 18.785 1.00 94.56 195 LEU A O 1
ATOM 1561 N N . PRO A 1 196 ? 2.921 2.707 16.542 1.00 92.31 196 PRO A N 1
ATOM 1562 C CA . PRO A 1 196 ? 4.309 3.144 16.440 1.00 92.31 196 PRO A CA 1
ATOM 1563 C C . PRO A 1 196 ? 4.483 4.583 16.937 1.00 92.31 196 PRO A C 1
ATOM 1565 O O . PRO A 1 196 ? 3.594 5.413 16.774 1.00 92.31 196 PRO A O 1
ATOM 1568 N N . ARG A 1 197 ? 5.674 4.925 17.447 1.00 91.94 197 ARG A N 1
ATOM 1569 C CA . ARG A 1 197 ? 5.984 6.286 17.940 1.00 91.94 197 ARG A CA 1
ATOM 1570 C C . ARG A 1 197 ? 5.826 7.390 16.889 1.00 91.94 197 ARG A C 1
ATOM 1572 O O . ARG A 1 197 ? 5.672 8.549 17.254 1.00 91.94 197 ARG A O 1
ATOM 1579 N N . SER A 1 198 ? 5.901 7.045 15.604 1.00 89.25 198 SER A N 1
ATOM 1580 C CA . SER A 1 198 ? 5.680 7.983 14.499 1.00 89.25 198 SER A CA 1
ATOM 1581 C C . SER A 1 198 ? 4.215 8.407 14.349 1.00 89.25 198 SER A C 1
ATOM 1583 O O . SER A 1 198 ? 3.934 9.380 13.651 1.00 89.25 198 SER A O 1
ATOM 1585 N N . HIS A 1 199 ? 3.289 7.693 14.992 1.00 92.94 199 HIS A N 1
ATOM 1586 C CA . HIS A 1 199 ? 1.863 7.967 14.955 1.00 92.94 199 HIS A CA 1
ATOM 1587 C C . HIS A 1 199 ? 1.422 8.685 16.229 1.00 92.94 199 HIS A C 1
ATOM 1589 O O . HIS A 1 199 ? 1.798 8.314 17.342 1.00 92.94 199 HIS A O 1
ATOM 1595 N N . GLN A 1 200 ? 0.592 9.708 16.062 1.00 94.69 200 GLN A N 1
ATOM 1596 C CA . GLN A 1 200 ? 0.033 10.490 17.157 1.00 94.69 200 GLN A CA 1
ATOM 1597 C C . GLN A 1 200 ? -1.482 10.349 17.159 1.00 94.69 200 GLN A C 1
ATOM 1599 O O . GLN A 1 200 ? -2.130 10.513 16.127 1.00 94.69 200 GLN A O 1
ATOM 1604 N N . LEU A 1 201 ? -2.040 10.049 18.327 1.00 96.19 201 LEU A N 1
ATOM 1605 C CA . LEU A 1 201 ? -3.477 9.968 18.527 1.00 96.19 201 LEU A CA 1
ATOM 1606 C C . LEU A 1 201 ? -3.952 11.228 19.253 1.00 96.19 201 LEU A C 1
ATOM 1608 O O . LEU A 1 201 ? -3.537 11.491 20.381 1.00 96.19 201 LEU A O 1
ATOM 1612 N N . GLU A 1 202 ? -4.828 11.987 18.611 1.00 96.31 202 GLU A N 1
ATOM 1613 C CA . GLU A 1 202 ? -5.467 13.172 19.179 1.00 96.31 202 GLU A CA 1
ATOM 1614 C C . GLU A 1 202 ? -6.901 12.823 19.598 1.00 96.31 202 GLU A C 1
ATOM 1616 O O . GLU A 1 202 ? -7.667 12.293 18.792 1.00 96.31 202 GLU A O 1
ATOM 1621 N N . ASN A 1 203 ? -7.269 13.104 20.851 1.00 96.31 203 ASN A N 1
ATOM 1622 C CA . ASN A 1 203 ? -8.648 12.965 21.326 1.00 96.31 203 ASN A CA 1
ATOM 1623 C C . ASN A 1 203 ? -9.384 14.292 21.115 1.00 96.31 203 ASN A C 1
ATOM 1625 O O . ASN A 1 203 ? -8.909 15.330 21.576 1.00 96.31 203 ASN A O 1
ATOM 1629 N N . LEU A 1 204 ? -10.533 14.256 20.445 1.00 97.06 204 LEU A N 1
ATOM 1630 C CA . LEU A 1 204 ? -11.350 15.438 20.180 1.00 97.06 204 LEU A CA 1
ATOM 1631 C C . LEU A 1 204 ? -12.431 15.634 21.263 1.00 97.06 204 LEU A C 1
ATOM 1633 O O . LEU A 1 204 ? -12.804 14.671 21.940 1.00 97.06 204 LEU A O 1
ATOM 1637 N N . PRO A 1 205 ? -12.969 16.863 21.437 1.00 96.56 205 PRO A N 1
ATOM 1638 C CA . PRO A 1 205 ? -13.979 17.155 22.462 1.00 96.56 205 PRO A CA 1
ATOM 1639 C C . PRO A 1 205 ? -15.280 16.350 22.336 1.00 96.56 205 PRO A C 1
ATOM 1641 O O . PRO A 1 205 ? -15.966 16.141 23.331 1.00 96.56 205 PRO A O 1
ATOM 1644 N N . ASP A 1 206 ? -15.621 15.891 21.131 1.00 96.25 206 ASP A N 1
ATOM 1645 C CA . ASP A 1 206 ? -16.806 15.068 20.854 1.00 96.25 206 ASP A CA 1
ATOM 1646 C C . ASP A 1 206 ? -16.599 13.572 21.171 1.00 96.25 206 ASP A C 1
ATOM 1648 O O . ASP A 1 206 ? -17.479 12.747 20.923 1.00 96.25 206 ASP A O 1
ATOM 1652 N N . GLY A 1 207 ? -15.432 13.206 21.709 1.00 94.88 207 GLY A N 1
ATOM 1653 C CA . GLY A 1 207 ? -15.055 11.828 22.019 1.00 94.88 207 GLY A CA 1
ATOM 1654 C C . GLY A 1 207 ? -14.577 11.019 20.810 1.00 94.88 207 GLY A C 1
ATOM 1655 O O . GLY A 1 207 ? -14.228 9.845 20.967 1.00 94.88 207 GLY A O 1
ATOM 1656 N N . SER A 1 208 ? -14.544 11.605 19.609 1.00 96.62 208 SER A N 1
ATOM 1657 C CA . SER A 1 208 ? -13.865 11.011 18.459 1.00 96.62 208 SER A CA 1
ATOM 1658 C C . SER A 1 208 ? -12.347 11.168 18.590 1.00 96.62 208 SER A C 1
ATOM 1660 O O . SER A 1 208 ? -11.834 11.893 19.449 1.00 96.62 208 SER A O 1
ATOM 1662 N N . ARG A 1 209 ? -11.594 10.429 17.774 1.00 96.88 209 ARG A N 1
ATOM 1663 C CA . ARG A 1 209 ? -10.128 10.478 17.774 1.00 96.88 209 ARG A CA 1
ATOM 1664 C C . ARG A 1 209 ? -9.600 10.637 16.367 1.00 96.88 209 ARG A C 1
ATOM 1666 O O . ARG A 1 209 ? -10.203 10.146 15.417 1.00 96.88 209 ARG A O 1
ATOM 1673 N N . VAL A 1 210 ? -8.444 11.270 16.241 1.00 96.62 210 VAL A N 1
ATOM 1674 C CA . VAL A 1 210 ? -7.752 11.428 14.964 1.00 96.62 210 VAL A CA 1
ATOM 1675 C C . VAL A 1 210 ? -6.367 10.813 15.071 1.00 96.62 210 VAL A C 1
ATOM 1677 O O . VAL A 1 210 ? -5.571 11.198 15.926 1.00 96.62 210 VAL A O 1
ATOM 1680 N N . LEU A 1 211 ? -6.080 9.851 14.198 1.00 94.81 211 LEU A N 1
ATOM 1681 C CA . LEU A 1 211 ? -4.747 9.288 14.038 1.00 94.81 211 LEU A CA 1
ATOM 1682 C C . LEU A 1 211 ? -3.972 10.098 12.994 1.00 94.81 211 LEU A C 1
ATOM 1684 O O . LEU A 1 211 ? -4.384 10.203 11.834 1.00 94.81 211 LEU A O 1
ATOM 1688 N N . ARG A 1 212 ? -2.840 10.663 13.409 1.00 93.56 212 ARG A N 1
ATOM 1689 C CA . ARG A 1 212 ? -1.950 11.483 12.584 1.00 93.56 212 ARG A CA 1
ATOM 1690 C C . ARG A 1 212 ? -0.616 10.779 12.373 1.00 93.56 212 ARG A C 1
ATOM 1692 O O . ARG A 1 212 ? -0.058 10.205 13.306 1.00 93.56 212 ARG A O 1
ATOM 1699 N N . HIS A 1 213 ? -0.078 10.906 11.167 1.00 86.62 213 HIS A N 1
ATOM 1700 C CA . HIS A 1 213 ? 1.280 10.504 10.819 1.00 86.62 213 HIS A CA 1
ATOM 1701 C C . HIS A 1 213 ? 1.886 11.571 9.903 1.00 86.62 213 HIS A C 1
ATOM 1703 O O . HIS A 1 213 ? 1.192 12.100 9.041 1.00 86.62 213 HIS A O 1
ATOM 1709 N N . GLY A 1 214 ? 3.174 11.890 10.056 1.00 81.25 214 GLY A N 1
ATOM 1710 C CA . GLY A 1 214 ? 3.810 12.983 9.299 1.00 81.25 214 GLY A CA 1
ATOM 1711 C C . GLY A 1 214 ? 3.827 12.789 7.776 1.00 81.25 214 GLY A C 1
ATOM 1712 O O . GLY A 1 214 ? 4.010 13.751 7.037 1.00 81.25 214 GLY A O 1
ATOM 1713 N N . GLN A 1 215 ? 3.626 11.555 7.307 1.00 76.00 215 GLN A N 1
ATOM 1714 C CA . GLN A 1 215 ? 3.632 11.190 5.887 1.00 76.00 215 GLN A CA 1
ATOM 1715 C C . GLN A 1 215 ? 2.254 10.750 5.365 1.00 76.00 215 GLN A C 1
ATOM 1717 O O . GLN A 1 215 ? 2.130 10.408 4.198 1.00 76.00 215 GLN A O 1
ATOM 1722 N N . HIS A 1 216 ? 1.210 10.704 6.194 1.00 79.56 216 HIS A N 1
ATOM 1723 C CA . HIS A 1 216 ? -0.092 10.177 5.766 1.00 79.56 216 HIS A CA 1
ATOM 1724 C C . HIS A 1 216 ? -1.231 11.114 6.159 1.00 79.56 216 HIS A C 1
ATOM 1726 O O . HIS A 1 216 ? -1.124 11.924 7.081 1.00 79.56 216 HIS A O 1
ATOM 1732 N N . GLY A 1 217 ? -2.335 10.992 5.437 1.00 80.12 217 GLY A N 1
ATOM 1733 C CA . GLY A 1 217 ? -3.572 11.707 5.704 1.00 80.12 217 GLY A CA 1
ATOM 1734 C C . GLY A 1 217 ? -4.146 11.245 7.033 1.00 80.12 217 GLY A C 1
ATOM 1735 O O . GLY A 1 217 ? -3.908 10.127 7.474 1.00 80.12 217 GLY A O 1
ATOM 1736 N N . CYS A 1 218 ? -4.861 12.126 7.722 1.00 90.44 218 CYS A N 1
ATOM 1737 C CA . CYS A 1 218 ? -5.397 11.805 9.039 1.00 90.44 218 CYS A CA 1
ATOM 1738 C C . CYS A 1 218 ? -6.530 10.773 8.941 1.00 90.44 218 CYS A C 1
ATOM 1740 O O . CYS A 1 218 ? -7.384 10.880 8.062 1.00 90.44 218 CYS A O 1
ATOM 1742 N N . ILE A 1 219 ? -6.592 9.835 9.889 1.00 92.56 219 ILE A N 1
ATOM 1743 C CA . ILE A 1 219 ? -7.718 8.900 10.012 1.00 92.56 219 ILE A CA 1
ATOM 1744 C C . ILE A 1 219 ? -8.610 9.316 11.171 1.00 92.56 219 ILE A C 1
ATOM 1746 O O . ILE A 1 219 ? -8.156 9.408 12.310 1.00 92.56 219 ILE A O 1
ATOM 1750 N N . SER A 1 220 ? -9.896 9.504 10.889 1.00 94.94 220 SER A N 1
ATOM 1751 C CA . SER A 1 220 ? -10.916 9.741 11.908 1.00 94.94 220 SER A CA 1
ATOM 1752 C C . SER A 1 220 ? -11.456 8.424 12.465 1.00 94.94 220 SER A C 1
ATOM 1754 O O . SER A 1 220 ? -11.928 7.562 11.725 1.00 94.94 220 SER A O 1
ATOM 1756 N N . LEU A 1 221 ? -11.426 8.291 13.787 1.00 96.12 221 LEU A N 1
ATOM 1757 C CA . LEU A 1 221 ? -11.987 7.182 14.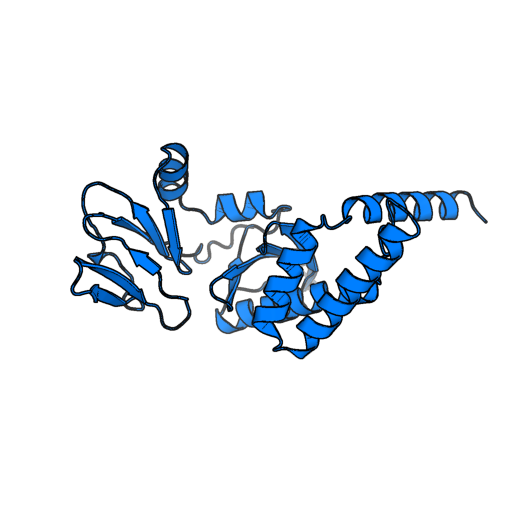551 1.00 96.12 221 LEU A CA 1
ATOM 1758 C C . LEU A 1 221 ? -13.234 7.692 15.291 1.00 96.12 221 LEU A C 1
ATOM 1760 O O . LEU A 1 221 ? -13.094 8.517 16.199 1.00 96.12 221 LEU A O 1
ATOM 1764 N N . PRO A 1 222 ? -14.448 7.230 14.940 1.00 96.31 222 PRO A N 1
ATOM 1765 C CA . PRO A 1 222 ? -15.682 7.741 15.536 1.00 96.31 222 PRO A CA 1
ATOM 1766 C C . PRO A 1 222 ? -15.748 7.560 17.058 1.00 96.31 222 PRO A C 1
ATOM 1768 O O . PRO A 1 222 ? -15.170 6.617 17.611 1.00 96.31 222 PRO A O 1
ATOM 1771 N N . ALA A 1 223 ? -16.494 8.434 17.734 1.00 95.94 223 ALA A N 1
ATOM 1772 C CA . ALA A 1 223 ? -16.724 8.336 19.173 1.00 95.94 223 ALA A CA 1
ATOM 1773 C C . ALA A 1 223 ? -17.353 6.983 19.561 1.00 95.94 223 ALA A C 1
ATOM 1775 O O . ALA A 1 223 ? -18.148 6.414 18.813 1.00 95.94 223 ALA A O 1
ATOM 1776 N N . GLY A 1 224 ? -16.970 6.441 20.722 1.00 94.56 224 GLY A N 1
ATOM 1777 C CA . GLY A 1 224 ? -17.519 5.180 21.248 1.00 94.56 224 GLY A CA 1
ATOM 1778 C C . GLY A 1 224 ? -17.094 3.903 20.506 1.00 94.56 224 GLY A C 1
ATOM 1779 O O . GLY A 1 224 ? -17.600 2.824 20.806 1.00 94.56 224 GLY A O 1
ATOM 1780 N N . THR A 1 225 ? -16.174 3.992 19.542 1.00 96.69 225 THR A N 1
ATOM 1781 C CA . THR A 1 225 ? -15.602 2.817 18.863 1.00 96.69 225 THR A CA 1
ATOM 1782 C C . THR A 1 225 ? -14.337 2.329 19.567 1.00 96.69 225 THR A C 1
ATOM 1784 O O . THR A 1 225 ? -13.681 3.097 20.261 1.00 96.69 225 THR A O 1
ATOM 1787 N N . CYS A 1 226 ? -13.953 1.070 19.363 1.00 97.50 226 CYS A N 1
ATOM 1788 C CA . CYS A 1 226 ? -12.665 0.541 19.816 1.00 97.50 226 CYS A CA 1
ATOM 1789 C C . CYS A 1 226 ? -11.917 -0.088 18.636 1.00 97.50 226 CYS A C 1
ATOM 1791 O O . CYS A 1 226 ? -12.541 -0.621 17.718 1.00 97.50 226 CYS A O 1
ATOM 1793 N N . TRP A 1 227 ? -10.588 -0.065 18.659 1.00 97.81 227 TRP A N 1
ATOM 1794 C CA . TRP A 1 227 ? -9.731 -0.403 17.527 1.00 97.81 227 TRP A CA 1
ATOM 1795 C C . TRP A 1 227 ? -8.556 -1.290 17.926 1.00 97.81 227 TRP A C 1
ATOM 1797 O O . TRP A 1 227 ? -7.997 -1.180 19.021 1.00 97.81 227 TRP A O 1
ATOM 1807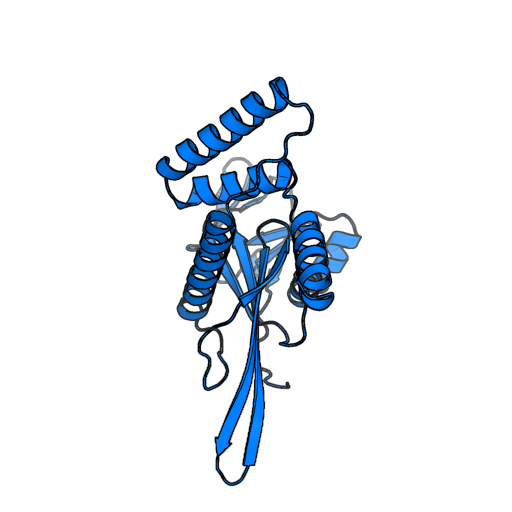 N N . LYS A 1 228 ? -8.204 -2.193 17.005 1.00 97.12 228 LYS A N 1
ATOM 1808 C CA . LYS A 1 228 ? -7.015 -3.036 17.040 1.00 97.12 228 LYS A CA 1
ATOM 1809 C C . LYS A 1 228 ? -5.955 -2.505 16.090 1.00 97.12 228 LYS A C 1
ATOM 1811 O O . LYS A 1 228 ? -6.173 -2.556 14.887 1.00 97.12 228 LYS A O 1
ATOM 1816 N N . VAL A 1 229 ? -4.802 -2.104 16.596 1.00 96.62 229 VAL A N 1
ATOM 1817 C CA . VAL A 1 229 ? -3.603 -1.836 1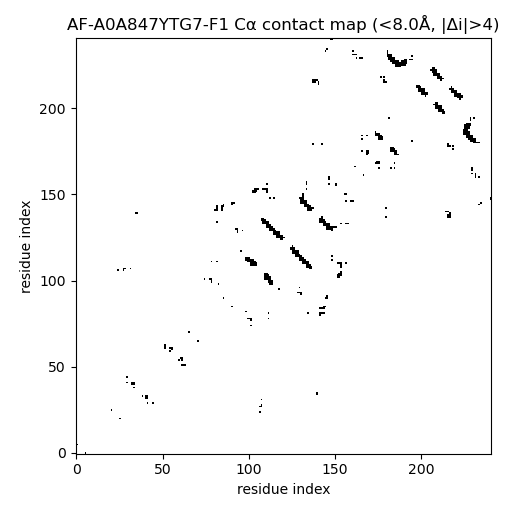5.807 1.00 96.62 229 VAL A CA 1
ATOM 1818 C C . VAL A 1 229 ? -2.974 -3.165 15.398 1.00 96.62 229 VAL A C 1
ATOM 1820 O O . VAL A 1 229 ? -2.728 -4.037 16.239 1.00 96.62 229 VAL A O 1
ATOM 1823 N N . VAL A 1 230 ? -2.714 -3.311 14.105 1.00 95.25 230 VAL A N 1
ATOM 1824 C CA . VAL A 1 230 ? -1.908 -4.380 13.516 1.00 95.25 230 VAL A CA 1
ATOM 1825 C C . VAL A 1 230 ? -0.864 -3.715 12.630 1.00 95.25 230 VAL A C 1
ATOM 1827 O O . VAL A 1 230 ? -1.208 -3.061 11.650 1.00 95.25 230 VAL A O 1
ATOM 1830 N N . ILE A 1 231 ? 0.410 -3.867 12.983 1.00 90.62 231 ILE A N 1
ATOM 1831 C CA . ILE A 1 231 ? 1.518 -3.306 12.210 1.00 90.62 231 ILE A CA 1
ATOM 1832 C C . ILE A 1 231 ? 1.944 -4.348 11.183 1.00 90.62 231 ILE A C 1
ATOM 1834 O O . ILE A 1 231 ? 2.225 -5.499 11.526 1.00 90.62 231 ILE A O 1
ATOM 1838 N N . ASN A 1 232 ? 1.996 -3.948 9.919 1.00 82.88 232 ASN A N 1
ATOM 1839 C CA . ASN A 1 232 ? 2.716 -4.700 8.914 1.00 82.88 232 ASN A CA 1
ATOM 1840 C C . ASN A 1 232 ? 4.195 -4.352 9.064 1.00 82.88 232 ASN A C 1
ATOM 1842 O O . ASN A 1 232 ? 4.668 -3.385 8.473 1.00 82.88 232 ASN A O 1
ATOM 1846 N N . HIS A 1 233 ? 4.920 -5.115 9.881 1.00 67.50 233 HIS A N 1
ATOM 1847 C CA . HIS A 1 233 ? 6.376 -5.065 9.865 1.00 67.50 233 HIS A CA 1
ATOM 1848 C C . HIS A 1 233 ? 6.790 -5.553 8.481 1.00 67.50 233 HIS A C 1
ATOM 1850 O O . HIS A 1 233 ? 6.826 -6.761 8.247 1.00 67.50 233 HIS A O 1
ATOM 1856 N N . GLY A 1 234 ? 6.955 -4.612 7.543 1.00 57.34 234 GLY A N 1
ATOM 1857 C CA . GLY A 1 234 ? 7.243 -4.907 6.146 1.00 57.34 234 GLY A CA 1
ATOM 1858 C C . GLY A 1 234 ? 8.300 -5.993 6.085 1.00 57.34 234 GLY A C 1
ATOM 1859 O O . GLY A 1 234 ? 9.245 -5.931 6.863 1.00 57.34 234 GLY A O 1
ATOM 1860 N N . VAL A 1 235 ? 8.072 -7.009 5.248 1.00 52.28 235 VAL A N 1
ATOM 1861 C CA . VAL A 1 235 ? 8.843 -8.258 5.214 1.00 52.28 235 VAL A CA 1
ATOM 1862 C C . VAL A 1 235 ? 10.336 -7.938 5.221 1.00 52.28 235 VAL A C 1
ATOM 1864 O O . VAL A 1 235 ? 10.932 -7.614 4.196 1.00 52.28 235 VAL A O 1
ATOM 1867 N N . SER A 1 236 ? 10.923 -7.937 6.413 1.00 40.94 236 SER A N 1
ATOM 1868 C CA . SER A 1 236 ? 12.276 -7.468 6.631 1.00 40.94 236 SER A CA 1
ATOM 1869 C C . SER A 1 236 ? 13.197 -8.602 6.221 1.00 40.94 236 SER A C 1
ATOM 1871 O O . SER A 1 236 ? 13.416 -9.538 6.984 1.00 40.94 236 SER A O 1
ATOM 1873 N N . GLY A 1 237 ? 13.6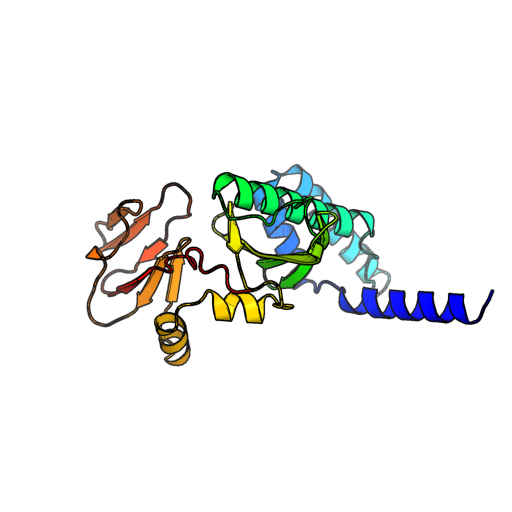77 -8.538 4.982 1.00 40.59 237 GLY A N 1
ATOM 1874 C CA . GLY A 1 237 ? 14.958 -9.110 4.584 1.00 40.59 237 GLY A CA 1
ATOM 1875 C C . GLY A 1 237 ? 15.166 -10.605 4.818 1.00 40.59 237 GLY A C 1
ATOM 1876 O O . GLY A 1 237 ? 16.265 -10.988 5.202 1.00 40.59 237 GLY A O 1
ATOM 1877 N N . THR A 1 238 ? 14.188 -11.469 4.542 1.00 37.41 238 THR A N 1
ATOM 1878 C CA . THR A 1 238 ? 14.539 -12.848 4.160 1.00 37.41 238 THR A CA 1
ATOM 1879 C C . THR A 1 238 ? 14.615 -12.918 2.645 1.00 37.41 238 THR A C 1
ATOM 1881 O O . THR A 1 238 ? 13.656 -13.216 1.940 1.00 37.41 238 THR A O 1
ATOM 1884 N N . SER A 1 239 ? 15.797 -12.574 2.144 1.00 36.41 239 SER A N 1
ATOM 1885 C CA . SER A 1 239 ? 16.299 -12.966 0.834 1.00 36.41 239 SER A CA 1
ATOM 1886 C C . SER A 1 239 ? 16.333 -14.496 0.764 1.00 36.41 239 SER A C 1
ATOM 1888 O O . SER A 1 239 ? 17.337 -15.135 1.057 1.00 36.41 239 SER A O 1
ATOM 1890 N N . ALA A 1 240 ? 15.196 -15.089 0.416 1.00 35.16 240 ALA A N 1
ATOM 1891 C CA . ALA A 1 240 ? 15.082 -16.480 0.009 1.00 35.16 240 ALA A CA 1
ATOM 1892 C C . ALA A 1 240 ? 14.248 -16.534 -1.276 1.00 35.16 240 ALA A C 1
ATOM 1894 O O . ALA A 1 240 ? 13.109 -16.987 -1.264 1.00 35.16 240 ALA A O 1
ATOM 1895 N N . ASP A 1 241 ? 14.807 -15.990 -2.361 1.00 43.75 241 ASP A N 1
ATOM 1896 C CA . ASP A 1 241 ? 14.371 -16.229 -3.744 1.00 43.75 241 ASP A CA 1
ATOM 1897 C C . ASP A 1 241 ? 15.478 -15.885 -4.752 1.00 43.75 241 ASP A C 1
ATOM 1899 O O . ASP A 1 241 ? 16.052 -14.779 -4.667 1.00 43.75 241 ASP A O 1
#

Secondary structure (DSSP, 8-state):
--HHHHHHHHHHHHHHHTT---HHHHHHHHHHHHHHH-HHHHHHHHHHHHHHHHHHHHSTT------HHHHHHHHHHHHHHHHHHHHHTT----TT----EEEEEETTEEEEEEEEEEEEETTTEEEEEEEEEEEEEETTEEEEEEE-TT---HHHHHHHHS-HHHHHHHHTT--EEEETTEEEEEESS--GGGS-TTEEEEEPTTS-EEEEETTEEEEEE-TT-EEEEEE----------

pLDDT: mean 77.93, std 21.45, range [29.5, 97.81]

Nearest PDB structures (foldseek):
  3hk4-assembly2_D  TM=4.831E-01  e=1.627E+00  Mesorhizobium loti
  3ec9-assembly1_A  TM=4.247E-01  e=1.033E+00  Burkholderia thailandensis E264
  4eeb-assembly1_B  TM=3.828E-01  e=1.157E+00  Thermotoga maritima
  6zvj-assembly1_n  TM=4.768E-01  e=7.129E+00  Homo sapiens
  6tlb-assembly1_C-2  TM=2.336E-01  e=9.760E-01  Plasmodium falciparum 3D7

Solvent-accessible surface area (backbone atoms only — not comparable to full-atom values): 14212 Å² total; per-residue (Å²): 135,56,75,67,59,55,53,50,53,52,53,50,53,54,54,52,64,75,63,64,66,46,78,64,51,49,53,47,55,45,51,54,46,41,77,71,62,47,73,72,53,45,53,56,49,51,50,49,50,51,48,43,56,53,45,28,73,78,38,80,83,56,72,77,78,71,56,66,71,56,58,51,50,53,51,50,51,52,47,55,48,45,54,48,32,32,58,79,67,66,55,89,74,53,89,87,70,89,70,61,41,79,71,28,73,56,95,69,30,32,22,37,36,36,74,48,78,42,76,76,42,94,88,76,38,68,44,82,47,57,43,23,29,42,30,32,66,54,65,94,33,64,48,60,45,82,45,70,58,85,62,69,42,41,68,60,45,48,60,67,68,48,53,70,74,55,52,57,34,50,78,69,71,39,59,69,50,76,57,93,53,39,32,37,35,55,46,93,60,67,42,66,87,68,56,57,90,74,50,44,79,44,80,45,98,82,56,26,35,38,42,38,38,98,82,48,55,71,44,79,43,63,51,94,66,24,32,35,61,46,72,49,75,64,86,76,78,77,87,80,129

Foldseek 3Di:
DDPVVVVVVVVVVVVVVVPLQDPVNLVLVLVLCCLAPPCPVVVVSVVVVVVQVVVCVVPPPDDDPPPVVVVVVVFVVLQVQQVVQCVVVVPDFDPPDPGFGFQEDDDQKTKTKDWDWDQPDPVVGIDIDMWIWIWGDAQSHIHIATDPRPDRYSVVRCVVQDDPVRVVLVVVVWDWDDWHQKIKTWDDAAPCVPDDPQWDWDQDPQQWIWIDGPRHDIDIGDHPIHIDIDGRPRPPDPPPD

Sequence (241 aa):
MSQTQHNTVAAVASRIRRFALTARDRREVARTLVAHHGGTLTGRLAELDAEVDRQNRIRPGYTPEVPVRFIDRVTETLIERTEQAITERGLDRPTGWDGGRIRDRVGGVWLYGAEYRYHYSNKFGDWWTGACYVAGVEDCQVWAVRVPRRMTTVAEALAYITPAAVRNAQDQGRTVLRQGDVWLIQQRTDNLGALPRSHQLENLPDGSRVLRHGQHGCISLPAGTCWKVVINHGVSGTSAD

Radius of gyration: 22.11 Å; Cα contacts (8 Å, |Δi|>4): 317; chains: 1; bounding box: 57×41×70 Å

Mean predicted aligned error: 12.64 Å